Protein AF-A0AAV7M3D7-F1 (afdb_monomer)

Solvent-accessible surface area (backbone atoms only — not comparable to full-atom values): 9152 Å² total; per-residue (Å²): 133,85,84,81,80,81,82,82,85,82,91,80,92,78,91,78,93,73,94,76,72,79,62,79,65,81,82,79,89,80,84,81,78,93,70,80,55,65,43,77,28,69,52,41,51,34,54,77,48,40,35,46,42,23,53,29,32,38,28,44,56,16,40,34,46,34,19,49,33,34,37,24,41,50,10,42,33,46,36,19,55,32,32,35,24,35,53,26,38,35,42,34,20,45,24,38,36,28,41,62,7,36,37,52,35,24,66,38,40,40,42,29,41,40,37,43,36,32,54,24,48,32,37,39,30,46,34,28,37,37,49,35,24,49,26,37,37,26,42,33,34,33,39,44,35,22,50,30,35,38,31,41,37,31,38,35,44,38,22,52,30,37,37,30,40,33,32,38,37,43,37,18,53,37,74,46,58,75,62,46,50,72,76,41,68,50,83,127

Foldseek 3Di:
DDDDPDDDDDDDDDDDDDPPPPPPDPDDDDDDDPPQPQDPECEAEEEDHEHAEYCAYEYECEEHDEYCHEEYANYEYAEYCEYEYEQEEYEEYCEYEYENYEYEEHAEEYEYADEEYAYYQEYEYADYEYDEYCEYEYAHYEYEEYQEYEYADEEYDEYCEYEYAHYEYEEYCYYDYNNYYYNYHNPD

Radius of gyration: 22.06 Å; Cα contacts (8 Å, |Δi|>4): 588; chains: 1; bounding box: 60×40×62 Å

pLDDT: mean 71.78, std 21.91, range [27.09, 94.06]

Mean predicted aligned error: 13.06 Å

Sequence (188 aa):
MEAECRNQRRLGDRSREGLNHRRLCHGSTETGSIETAVIEAVYATTIESPAAEAESARTIECSIMEAKSARTRDGLVTEAESARTIERSIMEAKSARTRDGSVTEVDRECQNHRRLFRGSKECRTLDGSVTEADSATTIEGSVMEAKSAGTRDGSVTEADSASTIEGSVMEAKSAGTRDGSVTEVERA

Secondary structure (DSSP, 8-state):
-----------------------------SSS-------EEEEEEESSSPEEEEEEEEESS--EEEEEEEEESS--EEEEEEEEESSS-EEEEEEEEESS--EEEEEEEEEESS--EEEEEEEEEEES-EEEEEEEEEEEEEEEEEEEEEEEEEEEEEEEEEEEEEEEEEEEEEEEEEEEEEEEE---

Organism: Pleurodeles waltl (NCBI:txid8319)

Structure (mmCIF, N/CA/C/O backbone):
data_AF-A0AAV7M3D7-F1
#
_entry.id   AF-A0AAV7M3D7-F1
#
loop_
_atom_site.group_PDB
_atom_site.id
_atom_site.type_symbol
_atom_site.label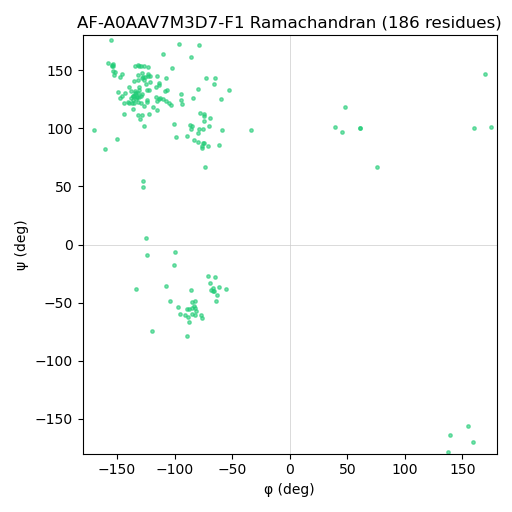_atom_id
_atom_site.label_alt_id
_atom_site.label_comp_id
_atom_site.label_asym_id
_atom_site.label_entity_id
_atom_site.label_seq_id
_atom_site.pdbx_PDB_ins_code
_atom_site.Cartn_x
_atom_site.Cartn_y
_atom_site.Cartn_z
_atom_site.occupancy
_atom_site.B_iso_or_equiv
_atom_site.auth_seq_id
_atom_site.auth_comp_id
_atom_site.auth_asym_id
_atom_site.auth_atom_id
_atom_site.pdbx_PDB_model_num
ATOM 1 N N . MET A 1 1 ? -32.061 2.136 39.500 1.00 30.25 1 MET A N 1
ATOM 2 C CA . MET A 1 1 ? -32.331 0.691 39.359 1.00 30.25 1 MET A CA 1
ATOM 3 C C . MET A 1 1 ? -31.059 0.059 38.841 1.00 30.25 1 MET A C 1
ATOM 5 O O . MET A 1 1 ? -30.465 0.599 37.919 1.00 30.25 1 MET A O 1
ATOM 9 N N . GLU A 1 2 ? -30.588 -0.959 39.547 1.00 27.16 2 GLU A N 1
ATOM 10 C CA . GLU A 1 2 ? -29.256 -1.550 39.421 1.00 27.16 2 GLU A CA 1
ATOM 11 C C . GLU A 1 2 ? -29.061 -2.230 38.058 1.00 27.16 2 GLU A C 1
ATOM 13 O O . GLU A 1 2 ? -29.957 -2.906 37.554 1.00 27.16 2 GLU A O 1
ATOM 18 N N . ALA A 1 3 ? -27.887 -2.039 37.452 1.00 31.33 3 ALA A N 1
ATOM 19 C CA . ALA A 1 3 ? -27.511 -2.708 36.214 1.00 31.33 3 ALA A CA 1
ATOM 20 C C . ALA A 1 3 ? -27.160 -4.176 36.510 1.00 31.33 3 ALA A C 1
ATOM 22 O O . ALA A 1 3 ? -26.142 -4.474 37.137 1.00 31.33 3 ALA A O 1
ATOM 23 N N . GLU A 1 4 ? -28.003 -5.107 36.058 1.00 27.09 4 GLU A N 1
ATOM 24 C CA . GLU A 1 4 ? -27.725 -6.541 36.148 1.00 27.09 4 GLU A CA 1
ATOM 25 C C . GLU A 1 4 ? -26.587 -6.931 35.195 1.00 27.09 4 GLU A C 1
ATOM 27 O O . GLU A 1 4 ? -26.771 -7.136 33.994 1.00 27.09 4 GLU A O 1
ATOM 32 N N . CYS A 1 5 ? -25.392 -7.107 35.753 1.00 28.59 5 CYS A N 1
ATOM 33 C CA . CYS A 1 5 ? -24.278 -7.748 35.069 1.00 28.59 5 CYS A CA 1
ATOM 34 C C . CYS A 1 5 ? -24.539 -9.267 35.011 1.00 28.59 5 CYS A C 1
ATOM 36 O O . CYS A 1 5 ? -24.166 -10.020 35.915 1.00 28.59 5 CYS A O 1
ATOM 38 N N . ARG A 1 6 ? -25.250 -9.740 33.976 1.00 31.53 6 ARG A N 1
ATOM 39 C CA . ARG A 1 6 ? -25.558 -11.173 33.819 1.00 31.53 6 ARG A CA 1
ATOM 40 C C . ARG A 1 6 ? -24.335 -11.955 33.350 1.00 31.53 6 ARG A C 1
ATOM 42 O O . ARG A 1 6 ? -24.016 -12.042 32.169 1.00 31.53 6 ARG A O 1
ATOM 49 N N . ASN A 1 7 ? -23.693 -12.585 34.324 1.00 32.47 7 ASN A N 1
ATOM 50 C CA . ASN A 1 7 ? -22.597 -13.529 34.167 1.00 32.47 7 ASN A CA 1
ATOM 51 C C . ASN A 1 7 ? -23.141 -14.886 33.664 1.00 32.47 7 ASN A C 1
ATOM 53 O O . ASN A 1 7 ? -23.495 -15.754 34.462 1.00 32.47 7 ASN A O 1
ATOM 57 N N . GLN A 1 8 ? -23.273 -15.079 32.347 1.00 34.41 8 GLN A N 1
ATOM 58 C CA . GLN A 1 8 ? -23.666 -16.384 31.798 1.00 34.41 8 GLN A CA 1
ATOM 59 C C . GLN A 1 8 ? -22.445 -17.288 31.581 1.00 34.41 8 GLN A C 1
ATOM 61 O O . GLN A 1 8 ? -21.721 -17.171 30.595 1.00 34.41 8 GLN A O 1
ATOM 66 N N . ARG A 1 9 ? -22.258 -18.246 32.500 1.00 42.22 9 ARG A N 1
ATOM 67 C CA . ARG A 1 9 ? -21.455 -19.459 32.279 1.00 42.22 9 ARG A CA 1
ATOM 68 C C . ARG A 1 9 ? -22.318 -20.518 31.587 1.00 42.22 9 ARG A C 1
ATOM 70 O O . ARG A 1 9 ? -23.336 -20.904 32.153 1.00 42.22 9 ARG A O 1
ATOM 77 N N . ARG A 1 10 ? -21.871 -21.059 30.450 1.00 36.31 10 ARG A N 1
ATOM 78 C CA . ARG A 1 10 ? -22.122 -22.449 29.996 1.00 36.31 10 ARG A CA 1
ATOM 79 C C . ARG A 1 10 ? -20.916 -22.873 29.146 1.00 36.31 10 ARG A C 1
ATOM 81 O O . ARG A 1 10 ? -20.738 -22.361 28.052 1.00 36.31 10 ARG A O 1
ATOM 88 N N . LEU A 1 11 ? -19.892 -23.465 29.765 1.00 33.91 11 LEU A N 1
ATOM 89 C CA . LEU A 1 11 ? -19.653 -24.911 29.930 1.00 33.91 11 LEU A CA 1
ATOM 90 C C . LEU A 1 11 ? -19.490 -25.666 28.602 1.00 33.91 11 LEU A C 1
ATOM 92 O O . LEU A 1 11 ? -20.458 -26.045 27.952 1.00 33.91 11 LEU A O 1
ATOM 96 N N . GLY A 1 12 ? -18.221 -25.909 28.281 1.00 29.98 12 GLY A N 1
ATOM 97 C CA . GLY A 1 12 ? -17.712 -26.869 27.311 1.00 29.98 12 GLY A CA 1
ATOM 98 C C . GLY A 1 12 ? -16.240 -27.106 27.652 1.00 29.98 12 GLY A C 1
ATOM 99 O O . GLY A 1 12 ? -15.366 -26.426 27.125 1.00 29.98 12 GLY A O 1
ATOM 100 N N . ASP A 1 13 ? -15.991 -27.977 28.630 1.00 33.06 13 ASP A N 1
ATOM 101 C CA . ASP A 1 13 ? -14.673 -28.276 29.196 1.00 33.06 13 ASP A CA 1
ATOM 102 C C . ASP A 1 13 ? -13.673 -28.810 28.160 1.00 33.06 13 ASP A C 1
ATOM 104 O O . ASP A 1 13 ? -13.911 -29.851 27.542 1.00 33.06 13 ASP A O 1
ATOM 108 N N . ARG A 1 14 ? -12.506 -28.152 28.065 1.00 35.50 14 ARG A N 1
ATOM 109 C CA . ARG A 1 14 ? -11.183 -28.809 28.062 1.00 35.50 14 ARG A CA 1
ATOM 110 C C . ARG A 1 14 ? -10.026 -27.796 28.178 1.00 35.50 14 ARG A C 1
ATOM 112 O O . ARG A 1 14 ? -9.587 -27.212 27.200 1.00 35.50 14 ARG A O 1
ATOM 119 N N . SER A 1 15 ? -9.528 -27.658 29.410 1.00 37.34 15 SER A N 1
ATOM 120 C CA . SER A 1 15 ? -8.111 -27.537 29.804 1.00 37.34 15 SER A CA 1
ATOM 121 C C . SER A 1 15 ? -7.177 -26.584 29.031 1.00 37.34 15 SER A C 1
ATOM 123 O O . SER A 1 15 ? -6.520 -26.998 28.080 1.00 37.34 15 SER A O 1
ATOM 125 N N . ARG A 1 16 ? -6.972 -25.367 29.554 1.00 36.09 16 ARG A N 1
ATOM 126 C CA . ARG A 1 16 ? -5.699 -24.874 30.141 1.00 36.09 16 ARG A CA 1
ATOM 127 C C . ARG A 1 16 ? -5.770 -23.364 30.389 1.00 36.09 16 ARG A C 1
ATOM 129 O O . ARG A 1 16 ? -6.459 -22.633 29.690 1.00 36.09 16 ARG A O 1
ATOM 136 N N . GLU A 1 17 ? -5.093 -22.959 31.452 1.00 36.69 17 GLU A N 1
ATOM 137 C CA . GLU A 1 17 ? -5.109 -21.651 32.099 1.00 36.69 17 GLU A CA 1
ATOM 138 C C . GLU A 1 17 ? -4.846 -20.476 31.148 1.00 36.69 17 GLU A C 1
ATOM 140 O O . GLU A 1 17 ? -3.903 -20.474 30.363 1.00 36.69 17 GLU A O 1
ATOM 145 N N . GLY A 1 18 ? -5.687 -19.452 31.268 1.00 30.48 18 GLY A N 1
ATOM 146 C CA . GLY A 1 18 ? -5.553 -18.167 30.595 1.00 30.48 18 GLY A CA 1
ATOM 147 C C . GLY A 1 18 ? -6.788 -17.335 30.909 1.00 30.48 18 GLY A C 1
ATOM 148 O O . GLY A 1 18 ? -7.863 -17.595 30.368 1.00 30.48 18 GLY A O 1
ATOM 149 N N . LEU A 1 19 ? -6.661 -16.396 31.849 1.00 34.09 19 LEU A N 1
ATOM 150 C CA . LEU A 1 19 ? -7.725 -15.499 32.308 1.00 34.09 19 LEU A CA 1
ATOM 151 C C . LEU A 1 19 ? -8.224 -14.622 31.145 1.00 34.09 19 LEU A C 1
ATOM 153 O O . LEU A 1 19 ? -7.773 -13.502 30.934 1.00 34.09 19 LEU A O 1
ATOM 157 N N . ASN A 1 20 ? -9.169 -15.150 30.369 1.00 28.08 20 ASN A N 1
ATOM 158 C CA . ASN A 1 20 ? -9.881 -14.435 29.318 1.00 28.08 20 ASN A CA 1
ATOM 159 C C . ASN A 1 20 ? -10.985 -13.572 29.946 1.00 28.08 20 ASN A C 1
ATOM 161 O O . ASN A 1 20 ? -12.135 -14.001 30.059 1.00 28.08 20 ASN A O 1
ATOM 165 N N . HIS A 1 21 ? -10.668 -12.334 30.328 1.00 31.19 21 HIS A N 1
ATOM 166 C CA . HIS A 1 21 ? -11.701 -11.329 30.580 1.00 31.19 21 HIS A CA 1
ATOM 167 C C . HIS A 1 21 ? -12.244 -10.810 29.244 1.00 31.19 21 HIS A C 1
ATOM 169 O O . HIS A 1 21 ? -11.817 -9.792 28.713 1.00 31.19 21 HIS A O 1
ATOM 175 N N . ARG A 1 22 ? -13.210 -11.539 28.681 1.00 33.47 22 ARG A N 1
ATOM 176 C CA . ARG A 1 22 ? -13.971 -11.131 27.496 1.00 33.47 22 ARG A CA 1
ATOM 177 C C . ARG A 1 22 ? -15.008 -10.074 27.914 1.00 33.47 22 ARG A C 1
ATOM 179 O O . ARG A 1 22 ? -16.152 -10.419 28.196 1.00 33.47 22 ARG A O 1
ATOM 186 N N . ARG A 1 23 ? -14.626 -8.793 28.013 1.00 36.69 23 ARG A N 1
ATOM 187 C CA . ARG A 1 23 ? -15.604 -7.696 28.165 1.00 36.69 23 ARG A CA 1
ATOM 188 C C . ARG A 1 23 ? -16.216 -7.386 26.797 1.00 36.69 23 ARG A C 1
ATOM 190 O O . ARG A 1 23 ? -15.613 -6.712 25.973 1.00 36.69 23 ARG A O 1
ATOM 197 N N . LEU A 1 24 ? -17.412 -7.919 26.549 1.00 33.09 24 LEU A N 1
ATOM 198 C CA . LEU A 1 24 ? -18.277 -7.498 25.445 1.00 33.09 24 LEU A CA 1
ATOM 199 C C . LEU A 1 24 ? -19.059 -6.258 25.895 1.00 33.09 24 LEU A C 1
ATOM 201 O O . LEU A 1 24 ? -20.139 -6.385 26.468 1.00 33.09 24 LEU A O 1
ATOM 205 N N . CYS A 1 25 ? -18.517 -5.064 25.666 1.00 35.75 25 CYS A N 1
ATOM 206 C CA . CYS A 1 25 ? -19.239 -3.819 25.919 1.00 35.75 25 CYS A CA 1
ATOM 207 C C . CYS A 1 25 ? -20.207 -3.552 24.753 1.00 35.75 25 CYS A C 1
ATOM 209 O O . CYS A 1 25 ? -19.804 -3.026 23.720 1.00 35.75 25 CYS A O 1
ATOM 211 N N . HIS A 1 26 ? -21.478 -3.938 24.901 1.00 29.06 26 HIS A N 1
ATOM 212 C CA . HIS A 1 26 ? -22.560 -3.467 24.029 1.00 29.06 26 HIS A CA 1
ATOM 213 C C . HIS A 1 26 ? -23.122 -2.176 24.638 1.00 29.06 26 HIS A C 1
ATOM 215 O O . HIS A 1 26 ? -23.962 -2.231 25.534 1.00 29.06 26 HIS A O 1
ATOM 221 N N . GLY A 1 27 ? -22.618 -1.018 24.211 1.00 31.03 27 GLY A N 1
ATOM 222 C CA . GLY A 1 27 ? -23.192 0.274 24.588 1.00 31.03 27 GLY A CA 1
ATOM 223 C C . GLY A 1 27 ? -24.446 0.550 23.762 1.00 31.03 27 GLY A C 1
ATOM 224 O O . GLY A 1 27 ? -24.352 0.695 22.550 1.00 31.03 27 GLY A O 1
ATOM 225 N N . SER A 1 28 ? -25.615 0.582 24.405 1.00 28.44 28 SER A N 1
ATOM 226 C CA . SER A 1 28 ? -26.821 1.231 23.873 1.00 28.44 28 SER A CA 1
ATOM 227 C C . SER A 1 28 ? -26.864 2.644 24.447 1.00 28.44 28 SER A C 1
ATOM 229 O O . SER A 1 28 ? -26.805 2.796 25.665 1.00 28.44 28 SER A O 1
ATOM 231 N N . THR A 1 29 ? -26.928 3.672 23.605 1.00 30.84 29 THR A N 1
ATOM 232 C CA . THR A 1 29 ? -26.959 5.072 24.042 1.00 30.84 29 THR A CA 1
ATOM 233 C C . THR A 1 29 ? -28.394 5.608 24.052 1.00 30.84 29 THR A C 1
ATOM 235 O O . THR A 1 29 ? -28.878 6.160 23.072 1.00 30.84 29 THR A O 1
ATOM 238 N N . GLU A 1 30 ? -29.067 5.511 25.202 1.00 28.95 30 GLU A N 1
ATOM 239 C CA . GLU A 1 30 ? -30.011 6.553 25.624 1.00 28.95 30 GLU A CA 1
ATOM 240 C C . GLU A 1 30 ? -29.298 7.432 26.659 1.00 28.95 30 GLU A C 1
ATOM 242 O O . GLU A 1 30 ? -29.068 7.032 27.796 1.00 28.95 30 GLU A O 1
ATOM 247 N N . THR A 1 31 ? -28.891 8.616 26.195 1.00 35.97 31 THR A N 1
ATOM 248 C CA . THR A 1 31 ? -28.603 9.844 26.956 1.00 35.97 31 THR A CA 1
ATOM 249 C C . THR A 1 31 ? -27.883 9.706 28.306 1.00 35.97 31 THR A C 1
ATOM 251 O O . THR A 1 31 ? -28.514 9.524 29.346 1.00 35.97 31 THR A O 1
ATOM 254 N N . GLY A 1 32 ? -26.573 9.967 28.321 1.00 27.67 32 GLY A N 1
ATOM 255 C CA . GLY A 1 32 ? -25.857 10.292 29.558 1.00 27.67 32 GLY A CA 1
ATOM 256 C C . GLY A 1 32 ? -24.350 10.080 29.473 1.00 27.67 32 GLY A C 1
ATOM 257 O O . GLY A 1 32 ? -23.888 8.961 29.634 1.00 27.67 32 GLY A O 1
ATOM 258 N N . SER A 1 33 ? -23.613 11.175 29.273 1.00 29.31 33 SER A N 1
ATOM 259 C CA . SER A 1 33 ? -22.160 11.316 29.466 1.00 29.31 33 SER A CA 1
ATOM 260 C C . SER A 1 33 ? -21.252 10.424 28.610 1.00 29.31 33 SER A C 1
ATOM 262 O O . SER A 1 33 ? -20.961 9.275 28.924 1.00 29.31 33 SER A O 1
ATOM 264 N N . ILE A 1 34 ? -20.715 11.030 27.549 1.00 33.56 34 ILE A N 1
ATOM 265 C CA . ILE A 1 34 ? -19.584 10.526 26.764 1.00 33.56 34 ILE A CA 1
ATOM 266 C C . ILE A 1 34 ? -18.305 10.721 27.598 1.00 33.56 34 ILE A C 1
ATOM 268 O O . ILE A 1 34 ? -17.468 11.561 27.285 1.00 33.56 34 ILE A O 1
ATOM 272 N N . GLU A 1 35 ? -18.166 10.008 28.712 1.00 30.20 35 GLU A N 1
ATOM 273 C CA . GLU A 1 35 ? -16.851 9.841 29.327 1.00 30.20 35 GLU A CA 1
ATOM 274 C C . GLU A 1 35 ? -16.185 8.667 28.621 1.00 30.20 35 GLU A C 1
ATOM 276 O O . GLU A 1 35 ? -16.543 7.504 28.797 1.00 30.20 35 GLU A O 1
ATOM 281 N N . THR A 1 36 ? -15.276 9.029 27.721 1.00 38.62 36 THR A N 1
ATOM 282 C CA . THR A 1 36 ? -14.376 8.189 26.938 1.00 38.62 36 THR A CA 1
ATOM 283 C C . THR A 1 36 ? -13.937 6.963 27.736 1.00 38.62 36 THR A C 1
ATOM 285 O O . THR A 1 36 ? -13.030 7.039 28.563 1.00 38.62 36 THR A O 1
ATOM 288 N N . ALA A 1 37 ? -14.577 5.818 27.501 1.00 41.34 37 ALA A N 1
ATOM 289 C CA . ALA A 1 37 ? -14.143 4.554 28.073 1.00 41.34 37 ALA A CA 1
ATOM 290 C C . ALA A 1 37 ? -12.842 4.137 27.375 1.00 41.34 37 ALA A C 1
ATOM 292 O O . ALA A 1 37 ? -12.859 3.400 26.394 1.00 41.34 37 ALA A O 1
ATOM 293 N N . VAL A 1 38 ? -11.723 4.664 27.866 1.00 44.00 38 VAL A N 1
ATOM 294 C CA . VAL A 1 38 ? -10.367 4.180 27.610 1.00 44.00 38 VAL A CA 1
ATOM 295 C C . VAL A 1 38 ? -10.333 2.736 28.104 1.00 44.00 38 VAL A C 1
ATOM 297 O O . VAL A 1 38 ? -10.275 2.474 29.304 1.00 44.00 38 VAL A O 1
ATOM 300 N N . ILE A 1 39 ? -10.475 1.778 27.188 1.00 52.22 39 ILE A N 1
ATOM 301 C CA . ILE A 1 39 ? -10.378 0.362 27.537 1.00 52.22 39 ILE A CA 1
ATOM 302 C C . ILE A 1 39 ? -8.902 -0.029 27.499 1.00 52.22 39 ILE A C 1
ATOM 304 O O . ILE A 1 39 ? -8.373 -0.307 26.427 1.00 52.22 39 ILE A O 1
ATOM 308 N N . GLU A 1 40 ? -8.267 -0.086 28.668 1.00 53.97 40 GLU A N 1
ATOM 309 C CA . GLU A 1 40 ? -7.064 -0.894 28.876 1.00 53.97 40 GLU A CA 1
ATOM 310 C C . GLU A 1 40 ? -7.499 -2.363 28.944 1.00 53.97 40 GLU A C 1
ATOM 312 O O . GLU A 1 40 ? -8.143 -2.802 29.905 1.00 53.97 40 GLU A O 1
ATOM 317 N N . ALA A 1 41 ? -7.232 -3.136 27.894 1.00 55.12 41 ALA A N 1
ATOM 318 C CA . ALA A 1 41 ? -7.586 -4.551 27.891 1.00 55.12 41 ALA A CA 1
ATOM 319 C C . ALA A 1 41 ? -6.609 -5.397 27.090 1.00 55.12 41 ALA A C 1
ATOM 321 O O . ALA A 1 41 ? -6.196 -5.054 25.991 1.00 55.12 41 ALA A O 1
ATOM 322 N N . VAL A 1 42 ? -6.361 -6.611 27.580 1.00 55.16 42 VAL A N 1
ATOM 323 C CA . VAL A 1 42 ? -5.678 -7.653 26.801 1.00 55.16 42 VAL A CA 1
ATOM 324 C C . VAL A 1 42 ? -6.425 -7.895 25.473 1.00 55.16 42 VAL A C 1
ATOM 326 O O . VAL A 1 42 ? -5.813 -8.030 24.420 1.00 55.16 42 VAL A O 1
ATOM 329 N N . TYR A 1 43 ? -7.763 -7.849 25.492 1.00 54.75 43 TYR A N 1
ATOM 330 C CA . TYR A 1 43 ? -8.599 -7.920 24.292 1.00 54.75 43 TYR A CA 1
ATOM 331 C C . TYR A 1 43 ? -9.722 -6.878 24.341 1.00 54.75 43 TYR A C 1
ATOM 333 O O . TYR A 1 43 ? -10.613 -6.975 25.186 1.00 54.75 43 TYR A O 1
ATOM 341 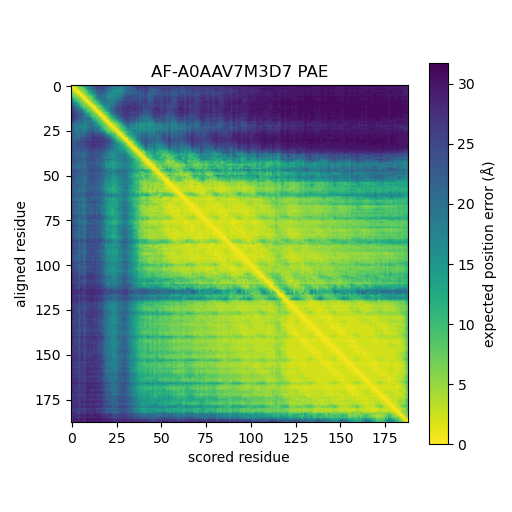N N . ALA A 1 44 ? -9.721 -5.926 23.409 1.00 59.91 44 ALA A N 1
ATOM 342 C CA . ALA A 1 44 ? -10.770 -4.925 23.248 1.00 59.91 44 ALA A CA 1
ATOM 343 C C . ALA A 1 44 ? -11.605 -5.213 21.991 1.00 59.91 44 ALA A C 1
ATOM 345 O O . ALA A 1 44 ? -11.081 -5.473 20.906 1.00 59.91 44 ALA A O 1
ATOM 346 N N . THR A 1 45 ? -12.930 -5.181 22.123 1.00 61.81 45 THR A N 1
ATOM 347 C CA . THR A 1 45 ? -13.847 -5.151 20.977 1.00 61.81 45 THR A CA 1
ATOM 348 C C . THR A 1 45 ? -14.870 -4.056 21.217 1.00 61.81 45 THR A C 1
ATOM 350 O O . THR A 1 45 ? -15.676 -4.175 22.139 1.00 61.81 45 THR A O 1
ATOM 353 N N . THR A 1 46 ? -14.811 -2.987 20.426 1.00 60.72 46 THR A N 1
ATOM 354 C CA . THR A 1 46 ? -15.651 -1.794 20.603 1.00 60.72 46 THR A CA 1
ATOM 355 C C . THR A 1 46 ? -16.302 -1.369 19.290 1.00 60.72 46 THR A C 1
ATOM 357 O O . THR A 1 46 ? -15.826 -1.688 18.200 1.00 60.72 46 THR A O 1
ATOM 360 N N . ILE A 1 47 ? -17.438 -0.679 19.398 1.00 58.25 47 ILE A N 1
ATOM 361 C CA . ILE A 1 47 ? -18.157 -0.124 18.242 1.00 58.25 47 ILE A CA 1
ATOM 362 C C . ILE A 1 47 ? -17.922 1.386 18.154 1.00 58.25 47 ILE A C 1
ATOM 364 O O . ILE A 1 47 ? -17.512 1.836 17.089 1.00 58.25 47 ILE A O 1
ATOM 368 N N . GLU A 1 48 ? -18.082 2.117 19.272 1.00 59.69 48 GLU A N 1
ATOM 369 C CA . GLU A 1 48 ? -17.953 3.591 19.335 1.00 59.69 48 GLU A CA 1
ATOM 370 C C . GLU A 1 48 ? -16.929 4.122 20.368 1.00 59.69 48 GLU A C 1
ATOM 372 O O . GLU A 1 48 ? -16.589 5.302 20.352 1.00 59.69 48 GLU A O 1
ATOM 377 N N . SER A 1 49 ? -16.382 3.273 21.249 1.00 60.97 49 SER A N 1
ATOM 378 C CA . SER A 1 49 ? -15.366 3.691 22.233 1.00 60.97 49 SER A CA 1
ATOM 379 C C . SER A 1 49 ? -13.931 3.451 21.739 1.00 60.97 49 SER A C 1
ATOM 381 O O . SER A 1 49 ? -13.621 2.325 21.332 1.00 60.97 49 SER A O 1
ATOM 383 N N . PRO A 1 50 ? -13.035 4.455 21.800 1.00 61.19 50 PRO A N 1
ATOM 384 C CA . PRO A 1 50 ? -11.640 4.274 21.417 1.00 61.19 50 PRO A CA 1
ATOM 385 C C . PRO A 1 50 ? -10.930 3.286 22.349 1.00 61.19 50 PRO A C 1
ATOM 387 O O . PRO A 1 50 ? -11.181 3.251 23.554 1.00 61.19 50 PRO A O 1
ATOM 390 N N . ALA A 1 51 ? -10.028 2.485 21.786 1.00 59.19 51 ALA A N 1
ATOM 391 C CA . ALA A 1 51 ? -9.115 1.655 22.567 1.00 59.19 51 ALA A CA 1
ATOM 392 C C . ALA A 1 51 ? -7.809 2.433 22.752 1.00 59.19 51 ALA A C 1
ATOM 394 O O . ALA A 1 51 ? -7.200 2.825 21.757 1.00 59.19 51 ALA A O 1
ATOM 395 N N . ALA A 1 52 ? -7.409 2.691 23.999 1.00 67.06 52 ALA A N 1
ATOM 396 C CA . ALA A 1 52 ? -6.169 3.414 24.270 1.00 67.06 52 ALA A CA 1
ATOM 397 C C . ALA A 1 52 ? -4.963 2.476 24.217 1.00 67.06 52 ALA A C 1
ATOM 399 O O . ALA A 1 52 ? -4.084 2.701 23.400 1.00 67.06 52 ALA A O 1
ATOM 400 N N . GLU A 1 53 ? -4.985 1.392 24.998 1.00 70.94 53 GLU A N 1
ATOM 401 C CA . GLU A 1 53 ? -3.926 0.380 25.019 1.00 70.94 53 GLU A CA 1
ATOM 402 C C . GLU A 1 53 ? -4.534 -1.024 25.035 1.00 70.94 53 GLU A C 1
ATOM 404 O O . GLU A 1 53 ? -5.339 -1.374 25.909 1.00 70.94 53 GLU A O 1
ATOM 409 N N . ALA A 1 54 ? -4.156 -1.852 24.061 1.00 68.81 54 ALA A N 1
ATOM 410 C CA . ALA A 1 54 ? -4.603 -3.236 24.026 1.00 68.81 54 ALA A CA 1
ATOM 411 C C . ALA A 1 54 ? -3.568 -4.213 23.472 1.00 68.81 54 ALA A C 1
ATOM 413 O O . ALA A 1 54 ? -2.858 -3.937 22.510 1.00 68.81 54 ALA A O 1
ATOM 414 N N . GLU A 1 55 ? -3.545 -5.443 23.983 1.00 74.44 55 GLU A N 1
ATOM 415 C CA . GLU A 1 55 ? -2.766 -6.486 23.305 1.00 74.44 55 GLU A CA 1
ATOM 416 C C . GLU A 1 55 ? -3.415 -6.846 21.956 1.00 74.44 55 GLU A C 1
ATOM 418 O O . GLU A 1 55 ? -2.741 -6.992 20.934 1.00 74.44 55 GLU A O 1
ATOM 423 N N . SER A 1 56 ? -4.748 -6.896 21.913 1.00 75.50 56 SER A N 1
ATOM 424 C CA . SER A 1 56 ? -5.502 -6.983 20.668 1.00 75.50 56 SER A CA 1
ATOM 425 C C . SER A 1 56 ? -6.765 -6.127 20.705 1.00 75.50 56 SER A C 1
ATOM 427 O O . SER A 1 56 ? -7.645 -6.342 21.535 1.00 75.50 56 SER A O 1
ATOM 429 N N . ALA A 1 57 ? -6.894 -5.201 19.756 1.00 75.50 57 ALA A N 1
ATOM 430 C CA . ALA A 1 57 ? -8.060 -4.340 19.601 1.00 75.50 57 ALA A CA 1
ATOM 431 C C . ALA A 1 57 ? -8.779 -4.599 18.273 1.00 75.50 57 ALA A C 1
ATOM 433 O O . ALA A 1 57 ? -8.165 -4.721 17.208 1.00 75.50 57 ALA A O 1
ATOM 434 N N . ARG A 1 58 ? -10.110 -4.680 18.341 1.00 76.94 58 ARG A N 1
ATOM 435 C CA . ARG A 1 58 ? -11.000 -4.738 17.181 1.00 76.94 58 ARG A CA 1
ATOM 436 C C . ARG A 1 58 ? -12.063 -3.658 17.292 1.00 76.94 58 ARG A C 1
ATOM 438 O O . ARG A 1 58 ? -12.861 -3.699 18.224 1.00 76.94 58 ARG A O 1
ATOM 445 N N . THR A 1 59 ? -12.100 -2.738 16.340 1.00 75.69 59 THR A N 1
ATOM 446 C CA . THR A 1 59 ? -13.079 -1.646 16.332 1.00 75.69 59 THR A CA 1
ATOM 447 C C . THR A 1 59 ? -13.840 -1.596 15.014 1.00 75.69 59 THR A C 1
ATOM 449 O O . THR A 1 59 ? -13.362 -2.068 13.978 1.00 75.69 59 THR A O 1
ATOM 452 N N . ILE A 1 60 ? -15.059 -1.059 15.045 1.00 71.06 60 ILE A N 1
ATOM 453 C CA . ILE A 1 60 ? -15.826 -0.810 13.821 1.00 71.06 60 ILE A CA 1
ATOM 454 C C . ILE A 1 60 ? -15.652 0.645 13.386 1.00 71.06 60 ILE A C 1
ATOM 456 O O . ILE A 1 60 ? -15.227 0.847 12.253 1.00 71.06 60 ILE A O 1
ATOM 460 N N . GLU A 1 61 ? -15.911 1.616 14.268 1.00 74.25 61 GLU A N 1
ATOM 461 C CA . GLU A 1 61 ? -15.885 3.059 13.945 1.00 74.25 61 GLU A CA 1
ATOM 462 C C . GLU A 1 61 ? -14.955 3.870 14.868 1.00 74.25 61 GLU A C 1
ATOM 464 O O . GLU A 1 61 ? -14.894 5.094 14.795 1.00 74.25 61 GLU A O 1
ATOM 469 N N . CYS A 1 62 ? -14.200 3.205 15.751 1.00 68.88 62 CYS A N 1
ATOM 470 C CA . CYS A 1 62 ? -13.319 3.885 16.707 1.00 68.88 62 CYS A CA 1
ATOM 471 C C . CYS A 1 62 ? -11.862 3.848 16.298 1.00 68.88 62 CYS A C 1
ATOM 473 O O . CYS A 1 62 ? -11.377 2.857 15.742 1.00 68.88 62 CYS A O 1
ATOM 475 N N . SER A 1 63 ? -11.140 4.866 16.748 1.00 80.56 63 SER A N 1
ATOM 476 C CA . SER A 1 63 ? -9.688 4.871 16.714 1.00 80.56 63 SER A CA 1
ATOM 477 C C . SER A 1 63 ? -9.085 3.926 17.760 1.00 80.56 63 SER A C 1
ATOM 479 O O . SER A 1 63 ? -9.598 3.790 18.874 1.00 80.56 63 SER A O 1
ATOM 481 N N . ILE A 1 64 ? -7.986 3.280 17.387 1.00 76.88 64 ILE A N 1
ATOM 482 C CA . ILE A 1 64 ? -7.088 2.551 18.281 1.00 76.88 64 ILE A CA 1
ATOM 483 C C . ILE A 1 64 ? -5.855 3.432 18.438 1.00 76.88 64 ILE A C 1
ATOM 485 O O . ILE A 1 64 ? -5.239 3.768 17.425 1.00 76.88 64 ILE A O 1
ATOM 489 N N . MET A 1 65 ? -5.518 3.816 19.669 1.00 83.50 65 MET A N 1
ATOM 490 C CA . MET A 1 65 ? -4.283 4.560 19.894 1.00 83.50 65 MET A CA 1
ATOM 491 C C . MET A 1 65 ? -3.077 3.621 19.845 1.00 83.50 65 MET A C 1
ATOM 493 O O . MET A 1 65 ? -2.254 3.731 18.944 1.00 83.50 65 MET A O 1
ATOM 497 N N . GLU A 1 66 ? -3.032 2.628 20.728 1.00 82.56 66 GLU A N 1
ATOM 498 C CA . GLU A 1 66 ? -1.927 1.677 20.786 1.00 82.56 66 GLU A CA 1
ATOM 499 C C . GLU A 1 66 ? -2.442 0.238 20.886 1.00 82.56 66 GLU A C 1
ATOM 501 O O . GLU A 1 66 ? -3.302 -0.096 21.713 1.00 82.56 66 GLU A O 1
ATOM 506 N N . ALA A 1 67 ? -1.920 -0.648 20.034 1.00 81.75 67 ALA A N 1
ATOM 507 C CA . ALA A 1 67 ? -2.121 -2.078 20.223 1.00 81.75 67 ALA A CA 1
ATOM 508 C C . ALA A 1 67 ? -1.018 -2.952 19.627 1.00 81.75 67 ALA A C 1
ATOM 510 O O . ALA A 1 67 ? -0.521 -2.681 18.541 1.00 81.75 67 ALA A O 1
ATOM 511 N N . LYS A 1 68 ? -0.732 -4.124 20.211 1.00 84.00 68 LYS A N 1
ATOM 512 C CA . LYS A 1 68 ? 0.109 -5.099 19.482 1.00 84.00 68 LYS A CA 1
ATOM 513 C C . LYS A 1 68 ? -0.584 -5.569 18.201 1.00 84.00 68 LYS A C 1
ATOM 515 O O . LYS A 1 68 ? 0.031 -5.641 17.140 1.00 84.00 68 LYS A O 1
ATOM 520 N N . SER A 1 69 ? -1.885 -5.865 18.272 1.00 84.50 69 SER A N 1
ATOM 521 C CA . SER A 1 69 ? -2.690 -6.205 17.096 1.00 84.50 69 SER A CA 1
ATOM 522 C C . SER A 1 69 ? -3.960 -5.366 16.997 1.00 84.50 69 SER A C 1
ATOM 524 O O . SER A 1 69 ? -4.905 -5.564 17.759 1.00 84.50 69 SER A O 1
ATOM 526 N N . ALA A 1 70 ? -4.013 -4.497 15.991 1.00 85.25 70 ALA A N 1
ATOM 527 C CA . ALA A 1 70 ? -5.138 -3.619 15.702 1.00 85.25 70 ALA A CA 1
ATOM 528 C C . ALA A 1 70 ? -5.910 -4.090 14.462 1.00 85.25 70 ALA A C 1
ATOM 530 O O . ALA A 1 70 ? -5.326 -4.386 13.414 1.00 85.25 70 ALA A O 1
ATOM 531 N N . ARG A 1 71 ? -7.242 -4.152 14.554 1.00 85.88 71 ARG A N 1
ATOM 532 C CA . ARG A 1 71 ? -8.120 -4.334 13.391 1.00 85.88 71 ARG A CA 1
ATOM 533 C C . ARG A 1 71 ? -9.273 -3.350 13.431 1.00 85.88 71 ARG A C 1
ATOM 535 O O . ARG A 1 71 ? -10.035 -3.363 14.392 1.00 85.88 71 ARG A O 1
ATOM 542 N N . THR A 1 72 ? -9.451 -2.580 12.369 1.00 83.56 72 THR A N 1
ATOM 543 C CA . THR A 1 72 ? -10.572 -1.645 12.247 1.00 83.56 72 THR A CA 1
ATOM 544 C C . THR A 1 72 ? -11.296 -1.835 10.918 1.00 83.56 72 THR A C 1
ATOM 546 O O . THR A 1 72 ? -10.714 -2.306 9.935 1.00 83.56 72 THR A O 1
ATOM 549 N N . ARG A 1 73 ? -12.585 -1.490 10.874 1.00 82.75 73 ARG A N 1
ATOM 550 C CA . ARG A 1 73 ? -13.296 -1.304 9.602 1.00 82.75 73 ARG A CA 1
ATOM 551 C C . ARG A 1 73 ? -13.136 0.142 9.132 1.00 82.75 73 ARG A C 1
ATOM 553 O O . ARG A 1 73 ? -12.498 0.373 8.110 1.00 82.75 73 ARG A O 1
ATOM 560 N N . ASP A 1 74 ? -13.643 1.076 9.926 1.00 82.50 74 ASP A N 1
ATOM 561 C CA . ASP A 1 74 ? -13.634 2.524 9.705 1.00 82.50 74 ASP A CA 1
ATOM 562 C C . ASP A 1 74 ? -13.060 3.238 10.946 1.00 82.50 74 ASP A C 1
ATOM 564 O O . ASP A 1 74 ? -13.638 4.152 11.520 1.00 82.50 74 ASP A O 1
ATOM 568 N N . GLY A 1 75 ? -11.907 2.765 11.421 1.00 79.88 75 GLY A N 1
ATOM 569 C CA . GLY A 1 75 ? -11.201 3.335 12.570 1.00 79.88 75 GLY A CA 1
ATOM 570 C C . GLY A 1 75 ? -9.759 3.687 12.225 1.00 79.88 75 GLY A C 1
ATOM 571 O O . GLY A 1 75 ? -9.128 2.971 11.447 1.00 79.88 75 GLY A O 1
ATOM 572 N N . LEU A 1 76 ? -9.233 4.772 12.793 1.00 82.94 76 LEU A N 1
ATOM 573 C CA . LEU A 1 76 ? -7.820 5.144 12.661 1.00 82.94 76 LEU A CA 1
ATOM 574 C C . LEU A 1 76 ? -6.980 4.306 13.631 1.00 82.94 76 LEU A C 1
ATOM 576 O O . LEU A 1 76 ? -7.335 4.199 14.800 1.00 82.94 76 LEU A O 1
ATOM 580 N N . VAL A 1 77 ? -5.867 3.739 13.178 1.00 85.81 77 VAL A N 1
ATOM 581 C CA . VAL A 1 77 ? -4.865 3.142 14.078 1.00 85.81 77 VAL A CA 1
ATOM 582 C C . VAL A 1 77 ? -3.701 4.110 14.178 1.00 85.81 77 VAL A C 1
ATOM 584 O O . VAL A 1 77 ? -3.127 4.429 13.138 1.00 85.81 77 VAL A O 1
ATOM 587 N N . THR A 1 78 ? -3.364 4.603 15.372 1.00 87.62 78 THR A N 1
ATOM 588 C CA . THR A 1 78 ? -2.194 5.484 15.503 1.00 87.62 78 THR A CA 1
ATOM 589 C C . THR A 1 78 ? -0.903 4.687 15.608 1.00 87.62 78 THR A C 1
ATOM 591 O O . THR A 1 78 ? -0.017 4.938 14.804 1.00 87.62 78 THR A O 1
ATOM 594 N N . GLU A 1 79 ? -0.839 3.677 16.476 1.00 87.12 79 GLU A N 1
ATOM 595 C CA . GLU A 1 79 ? 0.338 2.819 16.636 1.00 87.12 79 GLU A CA 1
ATOM 596 C C . GLU A 1 79 ? -0.061 1.344 16.784 1.00 87.12 79 GLU A C 1
ATOM 598 O O . GLU A 1 79 ? -0.955 0.988 17.563 1.00 87.12 79 GLU A O 1
ATOM 603 N N . ALA A 1 80 ? 0.600 0.457 16.031 1.00 87.44 80 ALA A N 1
ATOM 604 C CA . ALA A 1 80 ? 0.501 -0.975 16.288 1.00 87.44 80 ALA A CA 1
ATOM 605 C C . ALA A 1 80 ? 1.693 -1.811 15.810 1.00 87.44 80 ALA A C 1
ATOM 607 O O . ALA A 1 80 ? 2.304 -1.545 14.784 1.00 87.44 80 ALA A O 1
ATOM 608 N N . GLU A 1 81 ? 1.957 -2.961 16.434 1.00 87.62 81 GLU A N 1
ATOM 609 C CA . GLU A 1 81 ? 2.904 -3.908 15.818 1.00 87.62 81 GLU A CA 1
ATOM 610 C C . GLU A 1 81 ? 2.325 -4.541 14.544 1.00 87.62 81 GLU A C 1
ATOM 612 O O . GLU A 1 81 ? 3.042 -4.859 13.594 1.00 87.62 81 GLU A O 1
ATOM 617 N N . SER A 1 82 ? 1.014 -4.758 14.510 1.00 87.88 82 SER A N 1
ATOM 618 C CA . SER A 1 82 ? 0.304 -5.293 13.354 1.00 87.88 82 SER A CA 1
ATOM 619 C C . SER A 1 82 ? -1.066 -4.652 13.223 1.00 87.88 82 SER A C 1
ATOM 621 O O . SER A 1 82 ? -1.966 -4.935 14.018 1.00 87.88 82 SER A O 1
ATOM 623 N N . ALA A 1 83 ? -1.249 -3.857 12.174 1.00 87.50 83 ALA A N 1
ATOM 624 C CA . ALA A 1 83 ? -2.487 -3.141 11.907 1.00 87.50 83 ALA A CA 1
ATOM 625 C C . ALA A 1 83 ? -3.180 -3.641 10.638 1.00 87.50 83 ALA A C 1
ATOM 627 O O . ALA A 1 83 ? -2.552 -3.919 9.612 1.00 87.50 83 ALA A O 1
ATOM 628 N N . ARG A 1 84 ? -4.509 -3.756 10.704 1.00 88.06 84 ARG A N 1
ATOM 629 C CA . ARG A 1 84 ? -5.359 -3.988 9.534 1.00 88.06 84 ARG A CA 1
ATOM 630 C C . ARG A 1 84 ? -6.542 -3.040 9.535 1.00 88.06 84 ARG A C 1
ATOM 632 O O . ARG A 1 84 ? -7.295 -3.031 10.506 1.00 88.06 84 ARG A O 1
ATOM 639 N N . THR A 1 85 ? -6.749 -2.325 8.442 1.00 85.06 85 THR A N 1
ATOM 640 C CA . THR A 1 85 ? -7.897 -1.426 8.279 1.00 85.06 85 THR A CA 1
ATOM 641 C C . THR A 1 85 ? -8.590 -1.681 6.945 1.00 85.06 85 THR A C 1
ATOM 643 O O . THR A 1 85 ? -7.984 -2.190 5.999 1.00 85.06 85 THR A O 1
ATOM 646 N N . ILE A 1 86 ? -9.886 -1.384 6.859 1.00 83.69 86 ILE A N 1
ATOM 647 C CA . ILE A 1 86 ? -10.606 -1.462 5.583 1.00 83.69 86 ILE A CA 1
ATOM 648 C C . ILE A 1 86 ? -10.630 -0.083 4.940 1.00 83.69 86 ILE A C 1
ATOM 650 O O . ILE A 1 86 ? -10.088 0.057 3.854 1.00 83.69 86 ILE A O 1
ATOM 654 N N . GLU A 1 87 ? -11.199 0.922 5.596 1.00 78.81 87 GLU A N 1
ATOM 655 C CA . GLU A 1 87 ? -11.469 2.228 4.972 1.00 78.81 87 GLU A CA 1
ATOM 656 C C . GLU A 1 87 ? -10.530 3.329 5.457 1.00 78.81 87 GLU A C 1
ATOM 658 O O . GLU A 1 87 ? -10.127 4.198 4.687 1.00 78.81 87 GLU A O 1
ATOM 663 N N . ARG A 1 88 ? -10.154 3.282 6.736 1.00 81.88 88 ARG A N 1
ATOM 664 C CA . ARG A 1 88 ? -9.352 4.321 7.383 1.00 81.88 88 ARG A CA 1
ATOM 665 C C . ARG A 1 88 ? -7.863 4.024 7.417 1.00 81.88 88 ARG A C 1
ATOM 667 O O . ARG A 1 88 ? -7.405 2.950 7.035 1.00 81.88 88 ARG A O 1
ATOM 674 N N . SER A 1 89 ? -7.108 5.016 7.865 1.00 83.88 89 SER A N 1
ATOM 675 C CA . SER A 1 89 ? -5.655 5.000 7.816 1.00 83.88 89 SER A CA 1
ATOM 676 C C . SER A 1 89 ? -5.007 4.311 9.017 1.00 83.88 89 SER A C 1
ATOM 678 O O . SER A 1 89 ? -5.610 4.148 10.079 1.00 83.88 89 SER A O 1
ATOM 680 N N . ILE A 1 90 ? -3.750 3.933 8.828 1.00 82.50 90 ILE A N 1
ATOM 681 C CA . ILE A 1 90 ? -2.805 3.541 9.872 1.00 82.50 90 ILE A CA 1
ATOM 682 C C . ILE A 1 90 ? -1.732 4.628 9.888 1.00 82.50 90 ILE A C 1
ATOM 684 O O . ILE A 1 90 ? -1.189 4.931 8.825 1.00 82.50 90 ILE A O 1
ATOM 688 N N . MET A 1 91 ? -1.447 5.238 11.039 1.00 85.81 91 MET A N 1
ATOM 689 C CA . MET A 1 91 ? -0.312 6.155 11.113 1.00 85.81 91 MET A CA 1
ATOM 690 C C . MET A 1 91 ? 0.995 5.373 11.162 1.00 85.81 91 MET A C 1
ATOM 692 O O . MET A 1 91 ? 1.766 5.429 10.212 1.00 85.81 91 MET A O 1
ATOM 696 N N . GLU A 1 92 ? 1.196 4.582 12.207 1.00 86.00 92 GLU A N 1
ATOM 697 C CA . GLU A 1 92 ? 2.433 3.843 12.418 1.00 86.00 92 GLU A CA 1
ATOM 698 C C . GLU A 1 92 ? 2.134 2.368 12.674 1.00 86.00 92 GLU A C 1
ATOM 700 O O . GLU A 1 92 ? 1.287 2.013 13.503 1.00 86.00 92 GLU A O 1
ATOM 705 N N . ALA A 1 93 ? 2.816 1.477 11.951 1.00 85.75 93 ALA A N 1
ATOM 706 C CA . ALA A 1 93 ? 2.822 0.076 12.334 1.00 85.75 93 ALA A CA 1
ATOM 707 C C . ALA A 1 93 ? 4.076 -0.680 11.920 1.00 85.75 93 ALA A C 1
ATOM 709 O O . ALA A 1 93 ? 4.590 -0.487 10.833 1.00 85.75 93 ALA A O 1
ATOM 710 N N . LYS A 1 94 ? 4.510 -1.693 12.676 1.00 86.19 94 LYS A N 1
ATOM 711 C CA . LYS A 1 94 ? 5.597 -2.564 12.172 1.00 86.19 94 LYS A CA 1
ATOM 712 C C . LYS A 1 94 ? 5.175 -3.363 10.935 1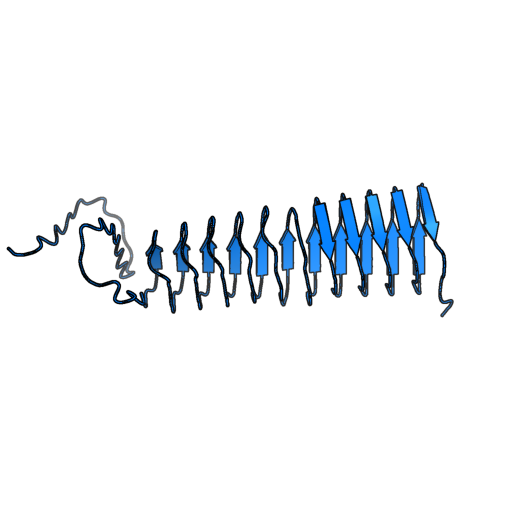.00 86.19 94 LYS A C 1
ATOM 714 O O . LYS A 1 94 ? 6.014 -3.767 10.128 1.00 86.19 94 LYS A O 1
ATOM 719 N N . SER A 1 95 ? 3.885 -3.656 10.797 1.00 86.06 95 SER A N 1
ATOM 720 C CA . SER A 1 95 ? 3.293 -4.286 9.615 1.00 86.06 95 SER A CA 1
ATOM 721 C C . SER A 1 95 ? 1.858 -3.807 9.427 1.00 86.06 95 SER A C 1
ATOM 723 O O . SER A 1 95 ? 1.058 -3.856 10.364 1.00 86.06 95 SER A O 1
ATOM 725 N N . ALA A 1 96 ? 1.513 -3.392 8.210 1.00 86.00 96 ALA A N 1
ATOM 726 C CA . ALA A 1 96 ? 0.206 -2.825 7.899 1.00 86.00 96 ALA A CA 1
ATOM 727 C C . ALA A 1 96 ? -0.453 -3.522 6.714 1.00 86.00 96 ALA A C 1
ATOM 729 O O . ALA A 1 96 ? 0.198 -3.888 5.734 1.00 86.00 96 ALA A O 1
ATOM 730 N N . ARG A 1 97 ? -1.777 -3.666 6.780 1.00 87.00 97 ARG A N 1
ATOM 731 C CA . ARG A 1 97 ? -2.583 -4.000 5.605 1.00 87.00 97 ARG A CA 1
ATOM 732 C C . ARG A 1 97 ? -3.825 -3.135 5.534 1.00 87.00 97 ARG A C 1
ATOM 734 O O . ARG A 1 97 ? -4.603 -3.128 6.488 1.00 8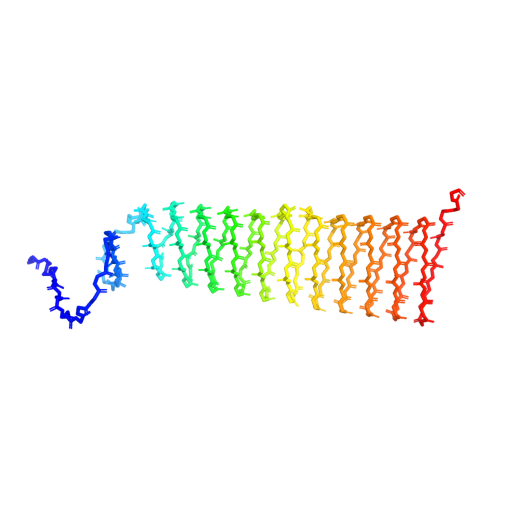7.00 97 ARG A O 1
ATOM 741 N N . THR A 1 98 ? -4.052 -2.493 4.399 1.00 84.19 98 THR A N 1
ATOM 742 C CA . THR A 1 98 ? -5.277 -1.733 4.147 1.00 84.19 98 THR A CA 1
ATOM 743 C C . THR A 1 98 ? -5.989 -2.230 2.899 1.00 84.19 98 THR A C 1
ATOM 745 O O . THR A 1 98 ? -5.381 -2.774 1.975 1.00 84.19 98 THR A O 1
ATOM 748 N N . ARG A 1 99 ? -7.312 -2.058 2.861 1.00 83.81 99 ARG A N 1
ATOM 749 C CA . ARG A 1 99 ? -8.060 -2.171 1.606 1.00 83.81 99 ARG A CA 1
ATOM 750 C C . ARG A 1 99 ? -8.108 -0.804 0.921 1.00 83.81 99 ARG A C 1
ATOM 752 O O . ARG A 1 99 ? -7.317 -0.530 0.033 1.00 83.81 99 ARG A O 1
ATOM 759 N N . ASP A 1 100 ? -8.976 0.076 1.387 1.00 81.56 100 ASP A N 1
ATOM 760 C CA . ASP A 1 100 ? -9.184 1.427 0.862 1.00 81.56 100 ASP A CA 1
ATOM 761 C C . ASP A 1 100 ? -8.480 2.521 1.686 1.00 81.56 100 ASP A C 1
ATOM 763 O O . ASP A 1 100 ? -8.469 3.682 1.281 1.00 81.56 100 ASP A O 1
ATOM 767 N N . GLY A 1 101 ? -7.888 2.158 2.826 1.00 75.56 101 GLY A N 1
ATOM 768 C CA . GLY A 1 101 ? -7.156 3.072 3.701 1.00 75.56 101 GLY A CA 1
ATOM 769 C C . GLY A 1 101 ? -5.742 3.411 3.225 1.00 75.56 101 GLY A C 1
ATOM 770 O O . GLY A 1 101 ? -5.207 2.786 2.308 1.00 75.56 101 GLY A O 1
ATOM 771 N N . SER A 1 102 ? -5.114 4.370 3.905 1.00 80.12 102 SER A N 1
ATOM 772 C CA . SER A 1 102 ? -3.705 4.732 3.706 1.00 80.12 102 SER A CA 1
ATOM 773 C C . SER A 1 102 ? -2.830 4.332 4.887 1.00 80.12 102 SER A C 1
ATOM 775 O O . SER A 1 102 ? -3.329 4.072 5.981 1.00 80.12 102 SER A O 1
ATOM 777 N N . VAL A 1 103 ? -1.519 4.306 4.683 1.00 79.50 103 VAL A N 1
ATOM 778 C CA . VAL A 1 103 ? -0.561 3.983 5.739 1.00 79.50 103 VAL A CA 1
ATOM 779 C C . VAL A 1 103 ? 0.547 5.022 5.733 1.00 79.50 103 VAL A C 1
ATOM 781 O O . VAL A 1 103 ? 1.170 5.219 4.697 1.00 79.50 103 VAL A O 1
ATOM 784 N N . THR A 1 104 ? 0.797 5.718 6.841 1.00 80.81 104 THR A N 1
ATOM 785 C CA . THR A 1 104 ? 1.824 6.771 6.810 1.00 80.81 104 THR A CA 1
ATOM 786 C C . THR A 1 104 ? 3.230 6.260 7.063 1.00 80.81 104 THR A C 1
ATOM 788 O O . THR A 1 104 ? 4.113 6.753 6.378 1.00 80.81 104 THR A O 1
ATOM 791 N N . GLU A 1 105 ? 3.434 5.311 7.979 1.00 79.06 105 GLU A N 1
ATOM 792 C CA . GLU A 1 105 ? 4.756 4.795 8.366 1.00 79.06 105 GLU A CA 1
ATOM 793 C C . GLU A 1 105 ? 4.688 3.300 8.703 1.00 79.06 105 GLU A C 1
ATOM 795 O O . GLU A 1 105 ? 3.846 2.874 9.501 1.00 79.06 105 GLU A O 1
ATOM 800 N N . VAL A 1 106 ? 5.557 2.484 8.084 1.00 77.81 106 VAL A N 1
ATOM 801 C CA . VAL A 1 106 ? 5.681 1.055 8.421 1.00 77.81 106 VAL A CA 1
ATOM 802 C C . VAL A 1 106 ? 7.091 0.519 8.354 1.00 77.81 106 VAL A C 1
ATOM 804 O O . VAL A 1 106 ? 7.644 0.377 7.277 1.00 77.81 106 VAL A O 1
ATOM 807 N N . ASP A 1 107 ? 7.590 -0.019 9.461 1.00 76.50 107 ASP A N 1
ATOM 808 C CA . ASP A 1 107 ? 8.958 -0.542 9.516 1.00 76.50 107 ASP A CA 1
ATOM 809 C C . ASP A 1 107 ? 9.269 -1.707 8.560 1.00 76.50 107 ASP A C 1
ATOM 811 O O . ASP A 1 107 ? 10.412 -1.848 8.110 1.00 76.50 107 ASP A O 1
ATOM 815 N N . ARG A 1 108 ? 8.319 -2.628 8.326 1.00 76.38 108 ARG A N 1
ATOM 816 C CA . ARG A 1 108 ? 8.597 -3.891 7.610 1.00 76.38 108 ARG A CA 1
ATOM 817 C C . ARG A 1 108 ? 7.801 -4.069 6.330 1.00 76.38 108 ARG A C 1
ATOM 819 O O . ARG A 1 108 ? 8.391 -3.998 5.261 1.00 76.38 108 ARG A O 1
ATOM 826 N N . GLU A 1 109 ? 6.510 -4.368 6.450 1.00 78.00 109 GLU A N 1
ATOM 827 C CA . GLU A 1 109 ? 5.679 -4.802 5.323 1.00 78.00 109 GLU A CA 1
ATOM 828 C C . GLU A 1 109 ? 4.373 -4.014 5.262 1.00 78.00 109 GLU A C 1
ATOM 830 O O . GLU A 1 109 ? 3.596 -4.021 6.226 1.00 78.00 109 GLU A O 1
ATOM 835 N N . CYS A 1 110 ? 4.090 -3.431 4.098 1.00 77.38 110 CYS A N 1
ATOM 836 C CA . CYS A 1 110 ? 2.771 -2.909 3.769 1.00 77.38 110 CYS A CA 1
ATOM 837 C C . CYS A 1 110 ? 2.107 -3.691 2.619 1.00 77.38 110 CYS A C 1
ATOM 839 O O . CYS A 1 110 ? 2.745 -4.019 1.615 1.00 77.38 110 CYS A O 1
ATOM 841 N N . GLN A 1 111 ? 0.807 -3.984 2.753 1.00 79.69 111 GLN A N 1
ATOM 842 C CA . GLN A 1 111 ? -0.034 -4.502 1.663 1.00 79.69 111 GLN A CA 1
ATOM 843 C C . GLN A 1 111 ? -1.314 -3.681 1.555 1.00 79.69 111 GLN A C 1
ATOM 845 O O . GLN A 1 111 ? -2.197 -3.820 2.404 1.00 79.69 111 GLN A O 1
ATOM 850 N N . ASN A 1 112 ? -1.429 -2.867 0.509 1.00 75.38 112 ASN A N 1
ATOM 851 C CA . ASN A 1 112 ? -2.535 -1.922 0.369 1.00 75.38 112 ASN A CA 1
ATOM 852 C C . ASN A 1 112 ? -3.220 -2.053 -0.994 1.00 75.38 112 ASN A C 1
ATOM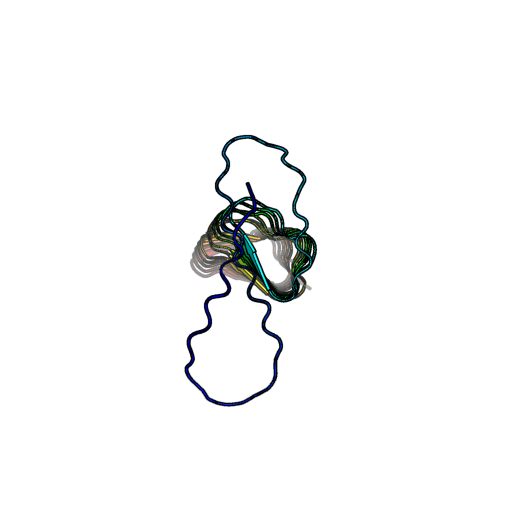 854 O O . ASN A 1 112 ? -2.580 -2.375 -1.993 1.00 75.38 112 ASN A O 1
ATOM 858 N N . HIS A 1 113 ? -4.528 -1.803 -1.052 1.00 67.31 113 HIS A N 1
ATOM 859 C CA . HIS A 1 113 ? -5.264 -1.857 -2.318 1.00 67.31 113 HIS A CA 1
ATOM 860 C C . HIS A 1 113 ? -5.518 -0.483 -2.935 1.00 67.31 113 HIS A C 1
ATOM 862 O O . HIS A 1 113 ? -5.851 -0.467 -4.111 1.00 67.31 113 HIS A O 1
ATOM 868 N N . ARG A 1 114 ? -5.404 0.637 -2.197 1.00 64.12 114 ARG A N 1
ATOM 869 C CA . ARG A 1 114 ? -5.782 1.941 -2.768 1.00 64.12 114 ARG A CA 1
ATOM 870 C C . ARG A 1 114 ? -4.829 3.112 -2.571 1.00 64.12 114 ARG A C 1
ATOM 872 O O . ARG A 1 114 ? -4.729 3.920 -3.491 1.00 64.12 114 ARG A O 1
ATOM 879 N N . ARG A 1 115 ? -4.163 3.296 -1.418 1.00 64.44 115 ARG A N 1
ATOM 880 C CA . ARG A 1 115 ? -3.351 4.516 -1.222 1.00 64.44 115 ARG A CA 1
ATOM 881 C C . ARG A 1 115 ? -2.169 4.438 -0.266 1.00 64.44 115 ARG A C 1
ATOM 883 O O . ARG A 1 115 ? -2.249 3.838 0.797 1.00 64.44 115 ARG A O 1
ATOM 890 N N . LEU A 1 116 ? -1.172 5.222 -0.686 1.00 57.81 116 LEU A N 1
ATOM 891 C CA . LEU A 1 116 ? -0.179 6.029 0.021 1.00 57.81 116 LEU A CA 1
ATOM 892 C C . LEU A 1 116 ? 0.553 5.358 1.161 1.00 57.81 116 LEU A C 1
ATOM 894 O O . LEU A 1 116 ? -0.034 4.996 2.178 1.00 57.81 116 LEU A O 1
ATOM 898 N N . PHE A 1 117 ? 1.859 5.289 0.947 1.00 63.56 117 PHE A N 1
ATOM 899 C CA . PHE A 1 117 ? 2.809 4.703 1.847 1.00 63.56 117 PHE A CA 1
ATOM 900 C C . PHE A 1 117 ? 4.090 5.546 1.911 1.00 63.56 117 PHE A C 1
ATOM 902 O O . PHE A 1 117 ? 4.605 5.935 0.862 1.00 63.56 117 PHE A O 1
ATOM 909 N N . ARG A 1 118 ? 4.620 5.790 3.114 1.00 65.75 118 ARG A N 1
ATOM 910 C CA . ARG A 1 118 ? 5.947 6.380 3.334 1.00 65.75 118 ARG A CA 1
ATOM 911 C C . ARG A 1 118 ? 6.732 5.539 4.351 1.00 65.75 118 ARG A C 1
ATOM 913 O O . ARG A 1 118 ? 6.200 5.145 5.377 1.00 65.75 118 ARG A O 1
ATOM 920 N N . GLY A 1 119 ? 7.992 5.236 4.044 1.00 62.53 119 GLY A N 1
ATOM 921 C CA . GLY A 1 119 ? 8.965 4.681 4.992 1.00 62.53 119 GLY A CA 1
ATOM 922 C C . GLY A 1 119 ? 8.813 3.196 5.346 1.00 62.53 119 GLY A C 1
ATOM 923 O O . GLY A 1 119 ? 8.548 2.881 6.497 1.00 62.53 119 GLY A O 1
ATOM 924 N N . SER A 1 120 ? 9.031 2.282 4.391 1.00 67.38 120 SER A N 1
ATOM 925 C CA . SER A 1 120 ? 9.033 0.825 4.613 1.00 67.38 120 SER A CA 1
ATOM 926 C C . SER A 1 120 ? 10.196 0.166 3.945 1.00 67.38 120 SER A C 1
ATOM 928 O O . SER A 1 120 ? 10.597 0.566 2.855 1.00 67.38 120 SER A O 1
ATOM 930 N N . LYS A 1 121 ? 10.593 -0.967 4.513 1.00 78.62 121 LYS A N 1
ATOM 931 C CA . LYS A 1 121 ? 11.454 -1.916 3.821 1.00 78.62 121 LYS A CA 1
ATOM 932 C C . LYS A 1 121 ? 10.773 -2.508 2.591 1.00 78.62 121 LYS A C 1
ATOM 934 O O . LYS A 1 121 ? 11.364 -2.513 1.521 1.00 78.62 121 LYS A O 1
ATOM 939 N N . GLU A 1 122 ? 9.534 -2.977 2.723 1.00 84.50 122 GLU A N 1
ATOM 940 C CA . GLU A 1 122 ? 8.819 -3.633 1.629 1.00 84.50 122 GLU A CA 1
ATOM 941 C C . GLU A 1 122 ? 7.357 -3.194 1.541 1.00 84.50 122 GLU A C 1
ATOM 943 O O . GLU A 1 122 ? 6.578 -3.348 2.485 1.00 84.50 122 GLU A O 1
ATOM 948 N N . CYS A 1 123 ? 6.957 -2.738 0.358 1.00 83.75 123 CYS A N 1
ATOM 949 C CA . CYS A 1 123 ? 5.591 -2.337 0.080 1.00 83.75 123 CYS A CA 1
ATOM 950 C C . CYS A 1 123 ? 5.032 -2.952 -1.188 1.00 83.75 123 CYS A C 1
ATOM 952 O O . CYS A 1 123 ? 5.672 -2.981 -2.242 1.00 83.75 123 CYS A O 1
ATOM 954 N N . ARG A 1 124 ? 3.789 -3.424 -1.077 1.00 87.12 124 ARG A N 1
ATOM 955 C CA . ARG A 1 124 ? 3.008 -3.933 -2.200 1.00 87.12 124 ARG A CA 1
ATOM 956 C C . ARG A 1 124 ? 1.685 -3.189 -2.298 1.00 87.12 124 ARG A C 1
ATOM 958 O O . ARG A 1 124 ? 0.913 -3.188 -1.335 1.00 87.12 124 ARG A O 1
ATOM 965 N N . THR A 1 125 ? 1.405 -2.609 -3.459 1.00 84.38 125 THR A N 1
ATOM 966 C CA . THR A 1 125 ? 0.106 -2.002 -3.759 1.00 84.38 125 THR A CA 1
ATOM 967 C C . THR A 1 125 ? -0.540 -2.638 -4.984 1.00 84.38 125 THR A C 1
ATOM 969 O O . THR A 1 125 ? 0.141 -3.060 -5.919 1.00 84.38 125 THR A O 1
ATOM 972 N N . LEU A 1 126 ? -1.869 -2.759 -4.966 1.00 85.38 126 LEU A N 1
ATOM 973 C CA . LEU A 1 126 ? -2.622 -3.170 -6.152 1.00 85.38 126 LEU A CA 1
ATOM 974 C C . LEU A 1 126 ? -3.015 -1.961 -6.996 1.00 85.38 126 LEU A C 1
ATOM 976 O O . LEU A 1 126 ? -2.640 -1.907 -8.154 1.00 85.38 126 LEU A O 1
ATOM 980 N N . ASP A 1 127 ? -3.704 -0.996 -6.401 1.00 85.25 127 ASP A N 1
ATOM 981 C CA . ASP A 1 127 ? -3.977 0.314 -6.985 1.00 85.25 127 ASP A CA 1
ATOM 982 C C . ASP A 1 127 ? -3.437 1.353 -5.991 1.00 85.25 127 ASP A C 1
ATOM 984 O O . ASP A 1 127 ? -3.741 1.303 -4.800 1.00 85.25 127 ASP A O 1
ATOM 988 N N . GLY A 1 128 ? -2.535 2.230 -6.414 1.00 82.44 128 GLY A N 1
ATOM 989 C CA . GLY A 1 128 ? -2.130 3.374 -5.603 1.00 82.44 128 GLY A CA 1
ATOM 990 C C . GLY A 1 128 ? -0.643 3.669 -5.590 1.00 82.44 128 GLY A C 1
ATOM 991 O O . GLY A 1 128 ? 0.170 3.030 -6.254 1.00 82.44 128 GLY A O 1
ATOM 992 N N . SER A 1 129 ? -0.296 4.692 -4.813 1.00 84.69 129 SER A N 1
ATOM 993 C CA . SER A 1 129 ? 1.034 5.294 -4.854 1.00 84.69 129 SER A CA 1
ATOM 994 C C . SER A 1 129 ? 1.879 4.966 -3.624 1.00 84.69 129 SER A C 1
ATOM 996 O O . SER A 1 129 ? 1.366 4.946 -2.505 1.00 84.69 129 SER A O 1
ATOM 998 N N . VAL A 1 130 ? 3.177 4.767 -3.832 1.00 86.19 130 VAL A N 1
ATOM 999 C CA . VAL A 1 130 ? 4.209 4.667 -2.795 1.00 86.19 130 VAL A CA 1
ATOM 1000 C C . VAL A 1 130 ? 5.070 5.921 -2.881 1.00 86.19 130 VAL A C 1
ATOM 1002 O O . VAL A 1 130 ? 5.565 6.252 -3.953 1.00 86.19 130 VAL A O 1
ATOM 1005 N N . THR A 1 131 ? 5.220 6.640 -1.774 1.00 87.31 131 THR A N 1
ATOM 1006 C CA . THR A 1 131 ? 6.060 7.839 -1.713 1.00 87.31 131 THR A CA 1
ATOM 1007 C C . THR A 1 131 ? 7.514 7.456 -1.479 1.00 87.31 131 THR A C 1
ATOM 1009 O O . THR A 1 131 ? 8.355 7.829 -2.278 1.00 87.31 131 THR A O 1
ATOM 1012 N N . GLU A 1 132 ? 7.794 6.656 -0.451 1.00 87.00 132 GLU A N 1
ATOM 1013 C CA . GLU A 1 132 ? 9.160 6.260 -0.082 1.00 87.00 132 GLU A CA 1
ATOM 1014 C C . GLU A 1 132 ? 9.182 4.808 0.413 1.00 87.00 132 GLU A C 1
ATOM 1016 O O . GLU A 1 132 ? 8.390 4.446 1.293 1.00 87.00 132 GLU A O 1
ATOM 1021 N N . ALA A 1 133 ? 10.091 3.981 -0.110 1.00 87.19 133 ALA A N 1
ATOM 1022 C CA . ALA A 1 133 ? 10.350 2.627 0.394 1.00 87.19 133 ALA A CA 1
ATOM 1023 C C . ALA A 1 133 ? 11.749 2.107 0.008 1.00 87.19 133 ALA A C 1
ATOM 1025 O O . ALA A 1 133 ? 12.292 2.475 -1.023 1.00 87.19 133 ALA A O 1
ATOM 1026 N N . ASP A 1 134 ? 12.324 1.157 0.749 1.00 89.62 134 ASP A N 1
ATOM 1027 C CA . ASP A 1 134 ? 13.491 0.422 0.237 1.00 89.62 134 ASP A CA 1
ATOM 1028 C C . ASP A 1 134 ? 13.086 -0.449 -0.964 1.00 89.62 134 ASP A C 1
ATOM 1030 O O . ASP A 1 134 ? 13.818 -0.558 -1.943 1.00 89.62 134 ASP A O 1
ATOM 1034 N N . SER A 1 135 ? 11.916 -1.084 -0.915 1.00 89.81 135 SER A N 1
ATOM 1035 C CA . SER A 1 135 ? 11.387 -1.906 -2.003 1.00 89.81 135 SER A CA 1
ATOM 1036 C C . SER A 1 135 ? 9.890 -1.689 -2.184 1.00 89.81 135 SER A C 1
ATOM 1038 O O . SER A 1 135 ? 9.104 -1.928 -1.269 1.00 89.81 135 SER A O 1
ATOM 1040 N N . ALA A 1 136 ? 9.482 -1.276 -3.380 1.00 90.31 136 ALA A N 1
ATOM 1041 C CA . ALA A 1 136 ? 8.098 -1.005 -3.740 1.00 90.31 136 ALA A CA 1
ATOM 1042 C C . ALA A 1 136 ? 7.678 -1.838 -4.951 1.00 90.31 136 ALA A C 1
ATOM 1044 O O . ALA A 1 136 ? 8.375 -1.891 -5.962 1.00 90.31 136 ALA A O 1
ATOM 1045 N N . THR A 1 137 ? 6.509 -2.467 -4.865 1.00 90.25 137 THR A N 1
ATOM 1046 C CA . THR A 1 137 ? 5.881 -3.156 -5.995 1.00 90.25 137 THR A CA 1
ATOM 1047 C C . THR A 1 137 ? 4.438 -2.705 -6.153 1.00 90.25 137 THR A C 1
ATOM 1049 O O . THR A 1 137 ? 3.680 -2.744 -5.185 1.00 90.25 137 THR A O 1
ATOM 1052 N N . THR A 1 138 ? 4.050 -2.284 -7.354 1.00 90.00 138 THR A N 1
ATOM 1053 C CA . THR A 1 138 ? 2.689 -1.824 -7.654 1.00 90.00 138 THR A CA 1
ATOM 1054 C C . THR A 1 138 ? 2.136 -2.552 -8.882 1.00 90.00 138 THR A C 1
ATOM 1056 O O . THR A 1 138 ? 2.877 -2.878 -9.813 1.00 90.00 138 THR A O 1
ATOM 1059 N N . ILE A 1 139 ? 0.836 -2.862 -8.887 1.00 90.50 139 ILE A N 1
ATOM 1060 C CA . ILE A 1 139 ? 0.167 -3.359 -10.101 1.00 90.50 139 ILE A CA 1
ATOM 1061 C C . ILE A 1 139 ? -0.263 -2.167 -10.949 1.00 90.50 139 ILE A C 1
ATOM 1063 O O . ILE A 1 139 ? 0.227 -2.033 -12.058 1.00 90.50 139 ILE A O 1
ATOM 1067 N N . GLU A 1 140 ? -1.108 -1.303 -10.403 1.00 89.81 140 GLU A N 1
ATOM 1068 C CA . GLU A 1 140 ? -1.543 -0.038 -10.984 1.00 89.81 140 GLU A CA 1
ATOM 1069 C C . GLU A 1 140 ? -1.115 1.092 -10.040 1.00 89.81 140 GLU A C 1
ATOM 1071 O O . GLU A 1 140 ? -1.509 1.127 -8.874 1.00 89.81 140 GLU A O 1
ATOM 1076 N N . GLY A 1 141 ? -0.272 2.016 -10.496 1.00 88.69 141 GLY A N 1
ATOM 1077 C CA . GLY A 1 141 ? 0.058 3.214 -9.717 1.00 88.69 141 GLY A CA 1
ATOM 1078 C C . GLY A 1 141 ? 1.522 3.625 -9.745 1.00 88.69 141 GLY A C 1
ATOM 1079 O O . GLY A 1 141 ? 2.293 3.213 -10.607 1.00 88.69 141 GLY A O 1
ATOM 1080 N N . SER A 1 142 ? 1.911 4.483 -8.805 1.00 89.88 142 SER A N 1
ATOM 1081 C CA . SER A 1 142 ? 3.161 5.243 -8.916 1.00 89.88 142 SER A CA 1
ATOM 1082 C C . SER A 1 142 ? 4.080 5.053 -7.717 1.00 89.88 142 SER A C 1
ATOM 1084 O O . SER A 1 142 ? 3.626 5.113 -6.579 1.00 89.88 142 SER A O 1
ATOM 1086 N N . VAL A 1 143 ? 5.376 4.897 -7.960 1.00 90.81 143 VAL A N 1
ATOM 1087 C CA . VAL A 1 143 ? 6.428 4.938 -6.938 1.00 90.81 143 VAL A CA 1
ATOM 1088 C C . VAL A 1 143 ? 7.189 6.248 -7.104 1.00 90.81 143 VAL A C 1
ATOM 1090 O O . VAL A 1 143 ? 7.672 6.533 -8.194 1.00 90.81 143 VAL A O 1
ATOM 1093 N N . MET A 1 144 ? 7.267 7.063 -6.057 1.00 91.44 144 MET A N 1
ATOM 1094 C CA . MET A 1 144 ? 7.996 8.330 -6.105 1.00 91.44 144 MET A CA 1
ATOM 1095 C C . MET A 1 144 ? 9.482 8.107 -5.821 1.00 91.44 144 MET A C 1
ATOM 1097 O O . MET A 1 144 ? 10.287 8.426 -6.679 1.00 91.44 144 MET A O 1
ATOM 1101 N N . GLU A 1 145 ? 9.836 7.482 -4.702 1.00 91.31 145 GLU A N 1
ATOM 1102 C CA . GLU A 1 145 ? 11.225 7.180 -4.356 1.00 91.31 145 GLU A CA 1
ATOM 1103 C C . GLU A 1 145 ? 11.342 5.749 -3.816 1.00 91.31 145 GLU A C 1
ATOM 1105 O O . GLU A 1 145 ? 10.613 5.349 -2.899 1.00 91.31 145 GLU A O 1
ATOM 1110 N N . ALA A 1 146 ? 12.254 4.949 -4.377 1.00 91.56 146 ALA A N 1
ATOM 1111 C CA . ALA A 1 146 ? 12.624 3.678 -3.764 1.00 91.56 146 ALA A CA 1
ATOM 1112 C C . ALA A 1 146 ? 14.026 3.186 -4.120 1.00 91.56 146 ALA A C 1
ATOM 1114 O O . ALA A 1 146 ? 14.507 3.412 -5.218 1.00 91.56 146 ALA A O 1
ATOM 1115 N N . LYS A 1 147 ? 14.672 2.370 -3.278 1.00 93.19 147 LYS A N 1
ATOM 1116 C CA . LYS A 1 147 ? 15.900 1.677 -3.740 1.00 93.19 147 LYS A CA 1
ATOM 1117 C C . LYS A 1 147 ? 15.574 0.664 -4.837 1.00 93.19 147 LYS A C 1
ATOM 1119 O O . LYS A 1 147 ? 16.324 0.482 -5.788 1.00 93.19 147 LYS A O 1
ATOM 1124 N N . SER A 1 148 ? 14.445 -0.025 -4.726 1.00 93.31 148 SER A N 1
ATOM 1125 C CA . SER A 1 148 ? 13.976 -0.962 -5.744 1.00 93.31 148 SER A CA 1
ATOM 1126 C C . SER A 1 148 ? 12.493 -0.765 -6.016 1.00 93.31 148 SER A C 1
ATOM 1128 O O . SER A 1 148 ? 11.672 -0.900 -5.114 1.00 93.31 148 SER A O 1
ATOM 1130 N N . ALA A 1 149 ? 12.140 -0.478 -7.265 1.00 93.19 149 ALA A N 1
ATOM 1131 C CA . ALA A 1 149 ? 10.769 -0.259 -7.701 1.00 93.19 149 ALA A CA 1
ATOM 1132 C C . ALA A 1 149 ? 10.378 -1.240 -8.814 1.00 93.19 149 ALA A C 1
ATOM 1134 O O . ALA A 1 149 ? 11.106 -1.438 -9.788 1.00 93.19 149 ALA A O 1
ATOM 1135 N N . GLY A 1 150 ? 9.205 -1.849 -8.680 1.00 92.31 150 GLY A N 1
ATOM 1136 C CA . GLY A 1 150 ? 8.591 -2.687 -9.703 1.00 92.31 150 GLY A CA 1
ATOM 1137 C C . GLY A 1 150 ? 7.158 -2.249 -9.961 1.00 92.31 150 GLY A C 1
ATOM 1138 O O . GLY A 1 150 ? 6.352 -2.287 -9.039 1.00 92.31 150 GLY A O 1
ATOM 1139 N N . THR A 1 151 ? 6.809 -1.877 -11.188 1.00 92.25 151 THR A N 1
ATOM 1140 C CA . THR A 1 151 ? 5.416 -1.566 -11.545 1.00 92.25 151 THR A CA 1
ATOM 1141 C C . THR A 1 151 ? 4.950 -2.437 -12.708 1.00 92.25 151 THR A C 1
ATOM 1143 O O . THR A 1 151 ? 5.731 -2.793 -13.595 1.00 92.25 151 THR A O 1
ATOM 1146 N N . ARG A 1 152 ? 3.675 -2.839 -12.714 1.00 93.38 152 ARG A N 1
ATOM 1147 C CA . ARG A 1 152 ? 3.085 -3.473 -13.901 1.00 93.38 152 ARG A CA 1
ATOM 1148 C C . ARG A 1 152 ? 2.5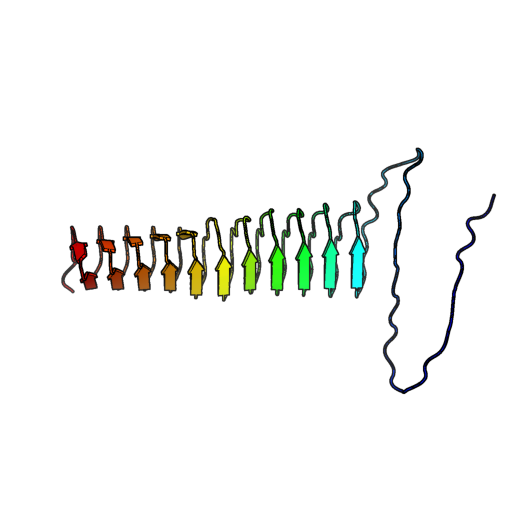28 -2.423 -14.855 1.00 93.38 152 ARG A C 1
ATOM 1150 O O . ARG A 1 152 ? 2.921 -2.450 -16.009 1.00 93.38 152 ARG A O 1
ATOM 1157 N N . ASP A 1 153 ? 1.638 -1.570 -14.373 1.00 92.81 153 ASP A N 1
ATOM 1158 C CA . ASP A 1 153 ? 1.048 -0.431 -15.069 1.00 92.81 153 ASP A CA 1
ATOM 1159 C C . ASP A 1 153 ? 1.258 0.819 -14.205 1.00 92.81 153 ASP A C 1
ATOM 1161 O O . ASP A 1 153 ? 0.608 1.010 -13.174 1.00 92.81 153 ASP A O 1
ATOM 1165 N N . GLY A 1 154 ? 2.231 1.652 -14.566 1.00 92.12 154 GLY A N 1
ATOM 1166 C CA . GLY A 1 154 ? 2.402 2.930 -13.886 1.00 92.12 154 GLY A CA 1
ATOM 1167 C C . GLY A 1 154 ? 3.804 3.508 -13.934 1.00 92.12 154 GLY A C 1
ATOM 1168 O O . GLY A 1 154 ? 4.582 3.227 -14.840 1.00 92.12 154 GLY A O 1
ATOM 1169 N N . SER A 1 155 ? 4.128 4.367 -12.972 1.00 92.44 155 SER A N 1
ATOM 1170 C CA . SER A 1 155 ? 5.298 5.244 -13.075 1.00 92.44 155 SER A CA 1
ATOM 1171 C C . SER A 1 155 ? 6.237 5.139 -11.878 1.00 92.44 155 SER A C 1
ATOM 1173 O O . SER A 1 155 ? 5.785 5.088 -10.738 1.00 92.44 155 SER A O 1
ATOM 1175 N N . VAL A 1 156 ? 7.541 5.186 -12.127 1.00 94.06 156 VAL A N 1
ATOM 1176 C CA . VAL A 1 156 ? 8.584 5.348 -11.108 1.00 94.06 156 VAL A CA 1
ATOM 1177 C C . VAL A 1 156 ? 9.246 6.704 -11.322 1.00 94.06 156 VAL A C 1
ATOM 1179 O O . VAL A 1 156 ? 9.690 6.977 -12.435 1.00 94.06 156 VAL A O 1
ATOM 1182 N N . THR A 1 157 ? 9.298 7.553 -10.298 1.00 94.00 157 THR A N 1
ATOM 1183 C CA . THR A 1 157 ? 9.996 8.842 -10.390 1.00 94.00 157 THR A CA 1
ATOM 1184 C C . THR A 1 157 ? 11.490 8.646 -10.146 1.00 94.00 157 THR A C 1
ATOM 1186 O O . THR A 1 157 ? 12.267 8.840 -11.068 1.00 94.00 157 THR A O 1
ATOM 1189 N N . GLU A 1 158 ? 11.891 8.154 -8.978 1.00 93.19 158 GLU A N 1
ATOM 1190 C CA . GLU A 1 158 ? 13.295 7.941 -8.619 1.00 93.19 158 GLU A CA 1
ATOM 1191 C C . GLU A 1 158 ? 13.502 6.538 -8.042 1.00 93.19 15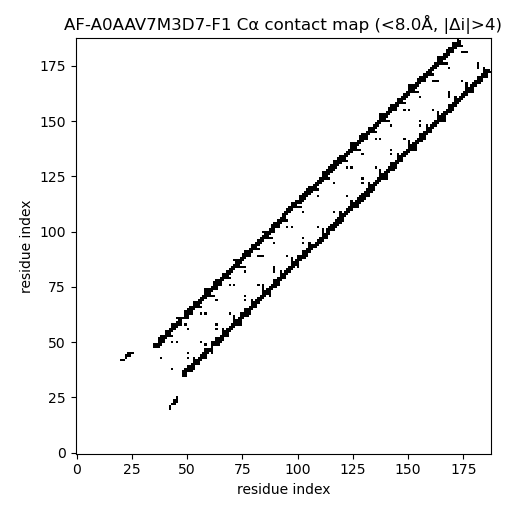8 GLU A C 1
ATOM 1193 O O . GLU A 1 158 ? 12.774 6.102 -7.141 1.00 93.19 158 GLU A O 1
ATOM 1198 N N . ALA A 1 159 ? 14.503 5.811 -8.552 1.00 92.75 159 ALA A N 1
ATOM 1199 C CA . ALA A 1 159 ? 14.958 4.589 -7.898 1.00 92.75 159 ALA A CA 1
ATOM 1200 C C . ALA A 1 159 ? 16.417 4.196 -8.162 1.00 92.75 159 ALA A C 1
ATOM 1202 O O . ALA A 1 159 ? 16.946 4.424 -9.240 1.00 92.75 159 ALA A O 1
ATOM 1203 N N . ASP A 1 160 ? 17.070 3.464 -7.250 1.00 93.94 160 ASP A N 1
ATOM 1204 C CA . ASP A 1 160 ? 18.361 2.842 -7.610 1.00 93.94 160 ASP A CA 1
ATOM 1205 C C . ASP A 1 160 ? 18.155 1.770 -8.696 1.00 93.94 160 ASP A C 1
ATOM 1207 O O . ASP A 1 160 ? 18.952 1.624 -9.623 1.00 93.94 160 ASP A O 1
ATOM 1211 N N . SER A 1 161 ? 17.076 0.996 -8.590 1.00 93.38 161 SER A N 1
ATOM 1212 C CA . SER A 1 161 ? 16.698 -0.025 -9.565 1.00 93.38 161 SER A CA 1
ATOM 1213 C C . SER A 1 161 ? 15.202 0.013 -9.842 1.00 93.38 161 SER A C 1
ATOM 1215 O O . SER A 1 161 ? 14.398 -0.180 -8.935 1.00 93.38 161 SER A O 1
ATOM 1217 N N . ALA A 1 162 ? 14.823 0.206 -11.102 1.00 93.44 162 ALA A N 1
ATOM 1218 C CA . ALA A 1 162 ? 13.432 0.250 -11.535 1.00 93.44 162 ALA A CA 1
ATOM 1219 C C . ALA A 1 162 ? 13.136 -0.814 -12.597 1.00 93.44 162 ALA A C 1
ATOM 1221 O O . ALA A 1 162 ? 13.912 -1.039 -13.528 1.00 93.44 162 ALA A O 1
ATOM 1222 N N . SER A 1 163 ? 11.973 -1.447 -12.491 1.00 92.88 163 SER A N 1
ATOM 1223 C CA . SER A 1 163 ? 11.443 -2.325 -13.531 1.00 92.88 163 SER A CA 1
ATOM 1224 C C . SER A 1 163 ? 9.974 -2.024 -13.784 1.00 92.88 163 SER A C 1
ATOM 1226 O O . SER A 1 163 ? 9.192 -1.954 -12.838 1.00 92.88 163 SER A O 1
ATOM 1228 N N . THR A 1 164 ? 9.593 -1.843 -15.047 1.00 92.06 164 THR A N 1
ATOM 1229 C CA . THR A 1 164 ? 8.187 -1.632 -15.419 1.00 92.06 164 THR A CA 1
ATOM 1230 C C . THR A 1 164 ? 7.779 -2.530 -16.586 1.00 92.06 164 THR A C 1
ATOM 1232 O O . THR A 1 164 ? 8.595 -2.855 -17.455 1.00 92.06 164 THR A O 1
ATOM 1235 N N . ILE A 1 165 ? 6.523 -2.983 -16.607 1.00 92.75 165 ILE A N 1
ATOM 1236 C CA . ILE A 1 165 ? 5.976 -3.704 -17.768 1.00 92.75 165 ILE A CA 1
ATOM 1237 C C . ILE A 1 165 ? 5.399 -2.687 -18.749 1.00 92.75 165 ILE A C 1
ATOM 1239 O O . ILE A 1 165 ? 5.971 -2.503 -19.815 1.00 92.75 165 ILE A O 1
ATOM 1243 N N . GLU A 1 166 ? 4.336 -2.000 -18.358 1.00 91.50 166 GLU A N 1
ATOM 1244 C CA . GLU A 1 166 ? 3.694 -0.892 -19.060 1.00 91.50 166 GLU A CA 1
ATOM 1245 C C . GLU A 1 166 ? 3.859 0.345 -18.173 1.00 91.50 166 GLU A C 1
ATOM 1247 O O . GLU A 1 166 ? 3.425 0.360 -17.024 1.00 91.50 166 GLU A O 1
ATOM 1252 N N . GLY A 1 167 ? 4.589 1.366 -18.623 1.00 90.56 167 GLY A N 1
ATOM 1253 C CA . GLY A 1 167 ? 4.874 2.472 -17.713 1.00 90.56 167 GLY A CA 1
ATOM 1254 C C . GLY A 1 167 ? 6.062 3.347 -18.046 1.00 90.56 167 GLY A C 1
ATOM 1255 O O . GLY A 1 167 ? 6.673 3.245 -19.108 1.00 90.56 167 GLY A O 1
ATOM 1256 N N . SER A 1 168 ? 6.416 4.204 -17.097 1.00 92.06 168 SER A N 1
ATOM 1257 C CA . SER A 1 168 ? 7.532 5.134 -17.232 1.00 92.06 168 SER A CA 1
ATOM 1258 C C . SER A 1 168 ? 8.452 5.110 -16.017 1.00 92.06 168 SER A C 1
ATOM 1260 O O . SER A 1 168 ? 7.998 5.004 -14.884 1.00 92.06 168 SER A O 1
ATOM 1262 N N . VAL A 1 169 ? 9.756 5.214 -16.256 1.00 93.31 169 VAL A N 1
ATOM 1263 C CA . VAL A 1 169 ? 10.771 5.463 -15.224 1.00 93.31 169 VAL A CA 1
ATOM 1264 C C . VAL A 1 169 ? 11.393 6.818 -15.520 1.00 93.31 169 VAL A C 1
ATOM 1266 O O . VAL A 1 169 ? 11.874 7.027 -16.637 1.00 93.31 169 VAL A O 1
ATOM 1269 N N . MET A 1 170 ? 11.357 7.739 -14.558 1.00 92.88 170 MET A N 1
ATOM 1270 C CA . MET A 1 170 ? 11.923 9.068 -14.750 1.00 92.88 170 MET A CA 1
ATOM 1271 C C . MET A 1 170 ? 13.441 9.049 -14.535 1.00 92.88 170 MET A C 1
ATOM 1273 O O . MET A 1 170 ? 14.192 9.334 -15.466 1.00 92.88 170 MET A O 1
ATOM 1277 N N . GLU A 1 171 ? 13.888 8.614 -13.364 1.00 92.56 171 GLU A N 1
ATOM 1278 C CA . GLU A 1 171 ? 15.297 8.562 -12.993 1.00 92.56 171 GLU A CA 1
ATOM 1279 C C . GLU A 1 171 ? 15.615 7.238 -12.295 1.00 92.56 171 GLU A C 1
ATOM 1281 O O . GLU A 1 171 ? 14.941 6.832 -11.343 1.00 92.56 171 GLU A O 1
ATOM 1286 N N . ALA A 1 172 ? 16.643 6.536 -12.778 1.00 91.56 172 ALA A N 1
ATOM 1287 C CA . ALA A 1 172 ? 17.197 5.416 -12.034 1.00 91.56 172 ALA A CA 1
ATOM 1288 C C . ALA A 1 172 ? 18.668 5.130 -12.334 1.00 91.56 172 ALA A C 1
ATOM 1290 O O . ALA A 1 172 ? 19.133 5.354 -13.445 1.00 91.56 172 ALA A O 1
ATOM 1291 N N . LYS A 1 173 ? 19.400 4.510 -11.403 1.00 92.75 173 LYS A N 1
ATOM 1292 C CA . LYS A 1 173 ? 20.759 3.999 -11.708 1.00 92.75 173 LYS A CA 1
ATOM 1293 C C . LYS A 1 173 ? 20.722 2.777 -12.620 1.00 92.75 173 LYS A C 1
ATOM 1295 O O . LYS A 1 173 ? 21.666 2.463 -13.343 1.00 92.75 173 LYS A O 1
ATOM 1300 N N . SER A 1 174 ? 19.631 2.024 -12.569 1.00 91.19 174 SER A N 1
ATOM 1301 C CA . SER A 1 174 ? 19.381 0.880 -13.438 1.00 91.19 174 SER A CA 1
ATOM 1302 C C . SER A 1 174 ? 17.888 0.762 -13.705 1.00 91.19 174 SER A C 1
ATOM 1304 O O . SER A 1 174 ? 17.093 0.700 -12.772 1.00 91.19 174 SER A O 1
ATOM 1306 N N . ALA A 1 175 ? 17.499 0.708 -14.978 1.00 90.50 175 ALA A N 1
ATOM 1307 C CA . ALA A 1 175 ? 16.100 0.604 -15.375 1.00 90.50 175 ALA A CA 1
ATOM 1308 C C . ALA A 1 175 ? 15.899 -0.442 -16.473 1.00 90.50 175 ALA A C 1
ATOM 1310 O O . ALA A 1 175 ? 16.699 -0.542 -17.406 1.00 90.50 175 ALA A O 1
ATOM 1311 N N . GLY A 1 176 ? 14.805 -1.193 -16.377 1.00 88.38 176 GLY A N 1
ATOM 1312 C CA . GLY A 1 176 ? 14.328 -2.081 -17.432 1.00 88.38 176 GLY A CA 1
ATOM 1313 C C . GLY A 1 176 ? 12.837 -1.888 -17.666 1.00 88.38 176 GLY A C 1
ATOM 1314 O O . GLY A 1 176 ? 12.048 -1.985 -16.730 1.00 88.38 176 GLY A O 1
ATOM 1315 N N . THR A 1 177 ? 12.443 -1.645 -18.912 1.00 89.12 177 THR A N 1
ATOM 1316 C CA . THR A 1 177 ? 11.033 -1.554 -19.307 1.00 89.12 177 THR A CA 1
ATOM 1317 C C . THR A 1 177 ? 10.742 -2.568 -20.405 1.00 89.12 177 THR A C 1
ATOM 1319 O O . THR A 1 177 ? 11.622 -2.886 -21.211 1.00 89.12 177 THR A O 1
ATOM 1322 N N . ARG A 1 178 ? 9.525 -3.124 -20.426 1.00 91.94 178 ARG A N 1
ATOM 1323 C CA . ARG A 1 178 ? 9.078 -3.987 -21.531 1.00 91.94 178 ARG A CA 1
ATOM 1324 C C . ARG A 1 178 ? 8.383 -3.166 -22.616 1.00 91.94 178 ARG A C 1
ATOM 1326 O O . ARG A 1 178 ? 8.860 -3.123 -23.742 1.00 91.94 178 ARG A O 1
ATOM 1333 N N . ASP A 1 179 ? 7.294 -2.514 -22.238 1.00 89.94 179 ASP A N 1
ATOM 1334 C CA . ASP A 1 179 ? 6.394 -1.716 -23.068 1.00 89.94 179 ASP A CA 1
ATOM 1335 C C . ASP A 1 179 ? 6.228 -0.330 -22.410 1.00 89.94 179 ASP A C 1
ATOM 1337 O O . ASP A 1 179 ? 5.137 0.125 -22.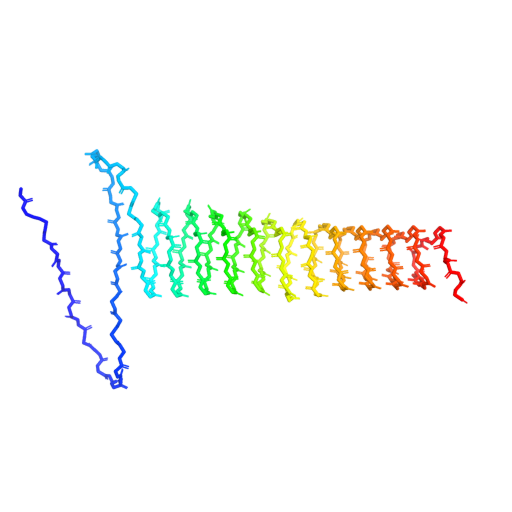072 1.00 89.94 179 ASP A O 1
ATOM 1341 N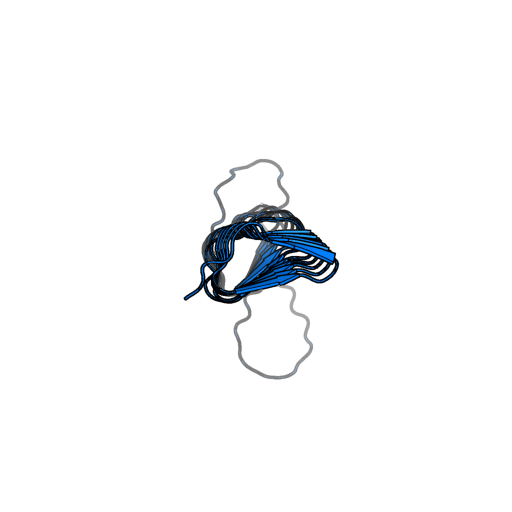 N . GLY A 1 180 ? 7.362 0.331 -22.162 1.00 86.62 180 GLY A N 1
ATOM 1342 C CA . GLY A 1 180 ? 7.436 1.574 -21.399 1.00 86.62 180 GLY A CA 1
ATOM 1343 C C . GLY A 1 180 ? 8.653 2.425 -21.749 1.00 86.62 180 GLY A C 1
ATOM 1344 O O . GLY A 1 180 ? 9.510 2.010 -22.530 1.00 86.62 180 GLY A O 1
ATOM 1345 N N . SER A 1 181 ? 8.757 3.610 -21.156 1.00 88.12 181 SER A N 1
ATOM 1346 C CA . SER A 1 181 ? 9.842 4.565 -21.421 1.00 88.12 181 SER A CA 1
ATOM 1347 C C . SER A 1 181 ? 10.722 4.798 -20.198 1.00 88.12 181 SER A C 1
ATOM 1349 O O . SER A 1 181 ? 10.216 4.884 -19.083 1.00 88.12 181 SER A O 1
ATOM 1351 N N . VAL A 1 182 ? 12.019 5.003 -20.415 1.00 89.81 182 VAL A N 1
ATOM 1352 C CA . VAL A 1 182 ? 12.941 5.507 -19.389 1.00 89.81 182 VAL A CA 1
ATOM 1353 C C . VAL A 1 182 ? 13.465 6.859 -19.846 1.00 89.81 182 VAL A C 1
ATOM 1355 O O . VAL A 1 182 ? 13.943 6.948 -20.979 1.00 89.81 182 VAL A O 1
ATOM 1358 N N . THR A 1 183 ? 13.354 7.901 -19.017 1.00 90.19 183 THR A N 1
ATOM 1359 C CA . THR A 1 183 ? 13.887 9.221 -19.386 1.00 90.19 183 THR A CA 1
ATOM 1360 C C . THR A 1 183 ? 15.363 9.352 -19.049 1.00 90.19 183 THR A C 1
ATOM 1362 O O . THR A 1 183 ? 16.138 9.709 -19.934 1.00 90.19 183 THR A O 1
ATOM 1365 N N . GLU A 1 184 ? 15.777 9.001 -17.831 1.00 83.88 184 GLU A N 1
ATOM 1366 C CA . GLU A 1 184 ? 17.162 9.151 -17.389 1.00 83.88 184 GLU A CA 1
ATOM 1367 C C . GLU A 1 184 ? 17.659 7.892 -16.677 1.00 83.88 184 GLU A C 1
ATOM 1369 O O . GLU A 1 184 ? 16.991 7.322 -15.813 1.00 83.88 184 GLU A O 1
ATOM 1374 N N . VAL A 1 185 ? 18.850 7.442 -17.086 1.00 81.12 185 VAL A N 1
ATOM 1375 C CA . VAL A 1 185 ? 19.583 6.378 -16.399 1.00 81.12 185 VAL A CA 1
ATOM 1376 C C . VAL A 1 185 ? 20.947 6.907 -15.991 1.00 81.12 185 VAL A C 1
ATOM 1378 O O . VAL A 1 185 ? 21.795 7.151 -16.858 1.00 81.12 185 VAL A O 1
ATOM 1381 N N . GLU A 1 186 ? 21.168 7.055 -14.687 1.00 76.06 186 GLU A N 1
ATOM 1382 C CA . GLU A 1 186 ? 22.481 7.392 -14.147 1.00 76.06 186 GLU A CA 1
ATOM 1383 C C . GLU A 1 186 ? 23.412 6.192 -14.334 1.00 76.06 186 GLU A C 1
ATOM 1385 O O . GLU A 1 186 ? 23.266 5.145 -13.704 1.00 76.06 186 GLU A O 1
ATOM 1390 N N . ARG A 1 187 ? 24.379 6.312 -15.246 1.00 57.69 187 ARG A N 1
ATOM 1391 C CA . ARG A 1 187 ? 25.424 5.296 -15.392 1.00 57.69 187 ARG A CA 1
ATOM 1392 C C . ARG A 1 187 ? 26.396 5.427 -14.219 1.00 57.69 187 ARG A C 1
ATOM 1394 O O . ARG A 1 187 ? 27.106 6.427 -14.147 1.00 57.69 187 ARG A O 1
ATOM 1401 N N . ALA A 1 188 ? 26.405 4.427 -13.338 1.00 57.00 188 ALA A N 1
ATOM 1402 C CA . ALA A 1 188 ? 27.419 4.254 -12.294 1.00 57.00 188 ALA A CA 1
ATOM 1403 C C . ALA A 1 188 ? 28.810 3.945 -12.873 1.00 57.00 188 ALA A C 1
ATOM 1405 O O . ALA A 1 188 ? 28.880 3.278 -13.936 1.00 57.00 188 ALA A O 1
#